Protein AF-A0A961I8E0-F1 (afdb_monomer_lite)

Foldseek 3Di:
DDDDDVVVVVVVVVVVVVVVVVPPPPPPPDDLLNLLVVLLVVLVVLLVVCVQLLQPPPPPPPDDDDDDPPDPDDDVVSVVLVVLSVVLVVLLVVLVVCSVVVNSVVSNVSSVVSVVSSVVSVVVSVVSVVVVVVVVVCVVQQPDDPVDPPCPDDPPPPPDDPPPDPVVVVVVVVVDDPPPDPDDDVVDPPPPDVVVVVVVVVVVVVVVVVVVVVLCVQLVVLVVVDDPPDDDDPVSVVSND

pLDDT: mean 70.02, std 16.21, range [43.31, 95.62]

Structure (mmCIF, N/CA/C/O backbone):
data_AF-A0A961I8E0-F1
#
_entry.id   AF-A0A961I8E0-F1
#
loop_
_atom_site.group_PDB
_atom_site.id
_atom_site.type_symbol
_atom_site.label_atom_id
_atom_site.label_alt_id
_atom_site.label_comp_id
_atom_site.label_asym_id
_atom_site.label_entity_id
_atom_site.label_seq_id
_atom_site.pdbx_PDB_ins_code
_atom_site.Cartn_x
_atom_site.Cartn_y
_atom_site.Cartn_z
_atom_site.occupancy
_atom_site.B_iso_or_equiv
_atom_site.auth_seq_id
_atom_site.auth_comp_id
_atom_site.auth_asym_id
_atom_site.auth_atom_id
_atom_site.pdbx_PDB_model_num
ATOM 1 N N . MET A 1 1 ? -76.534 -20.358 -3.624 1.00 43.69 1 MET A N 1
ATOM 2 C CA . MET A 1 1 ? -75.640 -19.666 -2.666 1.00 43.69 1 MET A CA 1
ATOM 3 C C . MET A 1 1 ? -74.672 -20.685 -2.064 1.00 43.69 1 MET A C 1
ATOM 5 O O . MET A 1 1 ? -75.089 -21.493 -1.246 1.00 43.69 1 MET A O 1
ATOM 9 N N . LYS A 1 2 ? -73.416 -20.740 -2.533 1.00 46.47 2 LYS A N 1
ATOM 10 C CA . LYS A 1 2 ? -72.402 -21.690 -2.031 1.00 46.47 2 LYS A CA 1
ATOM 11 C C . LYS A 1 2 ? -71.807 -21.157 -0.721 1.00 46.47 2 LYS A C 1
ATOM 13 O O . LYS A 1 2 ? -71.183 -20.101 -0.727 1.00 46.47 2 LYS A O 1
ATOM 18 N N . LYS A 1 3 ? -72.008 -21.880 0.386 1.00 52.91 3 LYS A N 1
ATOM 19 C CA . LYS A 1 3 ? -71.343 -21.623 1.674 1.00 52.91 3 LYS A CA 1
ATOM 20 C C . LYS A 1 3 ? -69.843 -21.891 1.510 1.00 52.91 3 LYS A C 1
ATOM 22 O O . LYS A 1 3 ? -69.447 -23.024 1.260 1.00 52.91 3 LYS A O 1
ATOM 27 N N . SER A 1 4 ? -69.017 -20.852 1.605 1.00 56.00 4 SER A N 1
ATOM 28 C CA . SER A 1 4 ? -67.560 -20.991 1.641 1.00 56.00 4 SER A CA 1
ATOM 29 C C . SER A 1 4 ? -67.130 -21.548 3.000 1.00 56.00 4 SER A C 1
ATOM 31 O O . SER A 1 4 ? -67.471 -20.966 4.030 1.00 56.00 4 SER A O 1
ATOM 33 N N . ASN A 1 5 ? -66.384 -22.654 2.995 1.00 55.16 5 ASN A N 1
ATOM 34 C CA . ASN A 1 5 ? -65.907 -23.332 4.200 1.00 55.16 5 ASN A CA 1
ATOM 35 C C . ASN A 1 5 ? -64.991 -22.414 5.039 1.00 55.16 5 ASN A C 1
ATOM 37 O O . ASN A 1 5 ? -63.999 -21.910 4.506 1.00 55.16 5 ASN A O 1
ATOM 41 N N . PRO A 1 6 ? -65.268 -22.221 6.343 1.00 59.06 6 PRO A N 1
ATOM 42 C CA . PRO A 1 6 ? -64.494 -21.321 7.204 1.00 59.06 6 PRO A CA 1
ATOM 43 C C . PRO A 1 6 ? -63.043 -21.785 7.391 1.00 59.06 6 PRO A C 1
ATOM 45 O O . PRO A 1 6 ? -62.152 -20.959 7.554 1.00 59.06 6 PRO A O 1
ATOM 48 N N . ILE A 1 7 ? -62.784 -23.089 7.273 1.00 59.59 7 ILE A N 1
ATOM 49 C CA . ILE A 1 7 ? -61.465 -23.706 7.477 1.00 59.59 7 ILE A CA 1
ATOM 50 C C . ILE A 1 7 ? -60.430 -23.179 6.465 1.00 59.59 7 ILE A C 1
ATOM 52 O O . ILE A 1 7 ? -59.304 -22.879 6.843 1.00 59.59 7 ILE A O 1
ATOM 56 N N . VAL A 1 8 ? -60.831 -22.960 5.207 1.00 59.06 8 VAL A N 1
ATOM 57 C CA . VAL A 1 8 ? -59.926 -22.482 4.142 1.00 59.06 8 VAL A CA 1
ATOM 58 C C . VAL A 1 8 ? -59.526 -21.014 4.347 1.00 59.06 8 VAL A C 1
ATOM 60 O O . VAL A 1 8 ? -58.434 -20.597 3.962 1.00 59.06 8 VAL A O 1
ATOM 63 N N . ARG A 1 9 ? -60.392 -20.216 4.990 1.00 57.06 9 ARG A N 1
ATOM 64 C CA . ARG A 1 9 ? -60.088 -18.812 5.306 1.00 57.06 9 ARG A CA 1
ATOM 65 C C . ARG A 1 9 ? -59.043 -18.695 6.409 1.00 57.06 9 ARG A C 1
ATOM 67 O O . ARG A 1 9 ? -58.168 -17.846 6.293 1.00 57.06 9 ARG A O 1
ATOM 74 N N . TYR A 1 10 ? -59.093 -19.560 7.423 1.00 58.38 10 TYR A N 1
ATOM 75 C CA . TYR A 1 10 ? -58.094 -19.557 8.493 1.00 58.38 10 TYR A CA 1
ATOM 76 C C . TYR A 1 10 ? -56.731 -20.058 8.011 1.00 58.38 10 TYR A C 1
ATOM 78 O O . TYR A 1 10 ? -55.726 -19.466 8.383 1.00 58.38 10 TYR A O 1
ATOM 86 N N . THR A 1 11 ? -56.680 -21.057 7.122 1.00 59.62 11 THR A N 1
ATOM 87 C CA . THR A 1 11 ? -55.405 -21.547 6.566 1.00 59.62 11 THR A CA 1
ATOM 88 C C . THR A 1 11 ? -54.722 -20.539 5.645 1.00 59.62 11 THR A C 1
ATOM 90 O O . THR A 1 11 ? -53.501 -20.463 5.635 1.00 59.62 11 THR A O 1
ATOM 93 N N . LEU A 1 12 ? -55.480 -19.735 4.888 1.00 58.91 12 LEU A N 1
ATOM 94 C CA . LEU A 1 12 ? -54.906 -18.660 4.067 1.00 58.91 12 LEU A CA 1
ATOM 95 C C . LEU A 1 12 ? -54.438 -17.468 4.913 1.00 58.91 12 LEU A C 1
ATOM 97 O O . LEU A 1 12 ? -53.426 -16.852 4.588 1.00 58.91 12 LEU A O 1
ATOM 101 N N . LEU A 1 13 ? -55.131 -17.170 6.017 1.00 59.06 13 LEU A N 1
ATOM 102 C CA . LEU A 1 13 ? -54.729 -16.120 6.956 1.00 59.06 13 LEU A CA 1
ATOM 103 C C . LEU A 1 13 ? -53.465 -16.495 7.739 1.00 59.06 13 LEU A C 1
ATOM 105 O O . LEU A 1 13 ? -52.598 -15.645 7.919 1.00 59.06 13 LEU A O 1
ATOM 109 N N . THR A 1 14 ? -53.315 -17.757 8.153 1.00 60.12 14 THR A N 1
ATOM 110 C CA . THR A 1 14 ? -52.100 -18.218 8.844 1.00 60.12 14 THR A CA 1
ATOM 111 C C . THR A 1 14 ? -50.901 -18.329 7.903 1.00 60.12 14 THR A C 1
ATOM 113 O O . THR A 1 14 ? -49.797 -17.964 8.303 1.00 60.12 14 THR A O 1
ATOM 116 N N . LEU A 1 15 ? -51.099 -18.731 6.640 1.00 57.38 15 LEU A N 1
ATOM 117 C CA . LEU A 1 15 ? -50.032 -18.712 5.629 1.00 57.38 15 LEU A CA 1
ATOM 118 C C . LEU A 1 15 ? -49.611 -17.284 5.244 1.00 57.38 15 LEU A C 1
ATOM 120 O O . LEU A 1 15 ? -48.421 -17.024 5.076 1.00 57.38 15 LEU A O 1
ATOM 124 N N . GLY A 1 16 ? -50.566 -16.352 5.146 1.00 58.28 16 GLY A N 1
ATOM 125 C CA . GLY A 1 16 ? -50.283 -14.939 4.877 1.00 58.28 16 GLY A CA 1
ATOM 126 C C . GLY A 1 16 ? -49.531 -14.250 6.020 1.00 58.28 16 GLY A C 1
ATOM 127 O O . GLY A 1 16 ? -48.627 -13.457 5.769 1.00 58.28 16 GLY A O 1
ATOM 128 N N . LEU A 1 17 ? -49.840 -14.601 7.273 1.00 56.47 17 LEU A N 1
ATOM 129 C CA . LEU A 1 17 ? -49.133 -14.082 8.447 1.00 56.47 17 LEU A CA 1
ATOM 130 C C . LEU A 1 17 ? -47.713 -14.668 8.570 1.00 56.47 17 LEU A C 1
ATOM 132 O O . LEU A 1 17 ? -46.782 -13.948 8.918 1.00 56.47 17 LEU A O 1
ATOM 136 N N . ALA A 1 18 ? -47.522 -15.947 8.224 1.00 55.62 18 ALA A N 1
ATOM 137 C CA . ALA A 1 18 ? -46.210 -16.597 8.245 1.00 55.62 18 ALA A CA 1
ATOM 138 C C . ALA A 1 18 ? -45.247 -16.053 7.169 1.00 55.62 18 ALA A C 1
ATOM 140 O O . ALA A 1 18 ? -44.049 -15.950 7.420 1.00 55.62 18 ALA A O 1
ATOM 141 N N . MET A 1 19 ? -45.754 -15.634 6.001 1.00 56.00 19 MET A N 1
ATOM 142 C CA . MET A 1 19 ? -44.933 -14.962 4.979 1.00 56.00 19 MET A CA 1
ATOM 143 C C . MET A 1 19 ? -44.503 -13.543 5.374 1.00 56.00 19 MET A C 1
ATOM 145 O O . MET A 1 19 ? -43.444 -13.092 4.946 1.00 56.00 19 MET A O 1
ATOM 149 N N . LEU A 1 20 ? -45.286 -12.842 6.200 1.00 53.59 20 LEU A N 1
ATOM 150 C CA . LEU A 1 20 ? -44.963 -11.483 6.654 1.00 53.59 20 LEU A CA 1
ATOM 151 C C . LEU A 1 20 ? -43.897 -11.452 7.761 1.00 53.59 20 LEU A C 1
ATOM 153 O O . LEU A 1 20 ? -43.171 -10.469 7.871 1.00 53.59 20 LEU A O 1
ATOM 157 N N . VAL A 1 21 ? -43.746 -12.534 8.530 1.00 57.28 21 VAL A N 1
ATOM 158 C CA . VAL A 1 21 ? -42.682 -12.672 9.545 1.00 57.28 21 VAL A CA 1
ATOM 159 C C . VAL A 1 21 ? -41.344 -13.117 8.922 1.00 57.28 21 VAL A C 1
ATOM 161 O O . VAL A 1 21 ? -40.288 -12.879 9.495 1.00 57.28 21 VAL A O 1
ATOM 164 N N . GLY A 1 22 ? -41.355 -13.699 7.717 1.00 47.59 22 GLY A N 1
ATOM 165 C CA . GLY A 1 22 ? -40.148 -14.176 7.022 1.00 47.59 22 GLY A CA 1
ATOM 166 C C . GLY A 1 22 ? -39.326 -13.111 6.280 1.00 47.59 22 GLY A C 1
ATOM 167 O O . GLY A 1 22 ? -38.298 -13.449 5.701 1.00 47.59 22 GLY A O 1
ATOM 168 N N . LEU A 1 23 ? -39.764 -11.846 6.265 1.00 50.75 23 LEU A N 1
ATOM 169 C CA . LEU A 1 23 ? -39.112 -10.747 5.531 1.00 50.75 23 LEU A CA 1
ATOM 170 C C . LEU A 1 23 ? -38.362 -9.748 6.422 1.00 50.75 23 LEU A C 1
ATOM 172 O O . LEU A 1 23 ? -37.750 -8.814 5.905 1.00 50.75 23 LEU A O 1
ATOM 176 N N . SER A 1 24 ? -38.347 -9.941 7.742 1.00 46.44 24 SER A N 1
ATOM 177 C CA . SER A 1 24 ? -37.394 -9.227 8.587 1.00 46.44 24 SER A CA 1
ATOM 178 C C . SER A 1 24 ? -36.031 -9.893 8.436 1.00 46.44 24 SER A C 1
ATOM 180 O O . SER A 1 24 ? -35.723 -10.867 9.122 1.00 46.44 24 SER A O 1
ATOM 182 N N . SER A 1 25 ? -35.215 -9.366 7.524 1.00 48.19 25 SER A N 1
ATOM 183 C CA . SER A 1 25 ? -33.762 -9.506 7.605 1.00 48.19 25 SER A CA 1
ATOM 184 C C . SER A 1 25 ? -33.348 -9.303 9.065 1.00 48.19 25 SER A C 1
ATOM 186 O O . SER A 1 25 ? -33.709 -8.260 9.626 1.00 48.19 25 SER A O 1
ATOM 188 N N . PRO A 1 26 ? -32.655 -10.256 9.709 1.00 48.66 26 PRO A N 1
ATOM 189 C CA . PRO A 1 26 ? -32.177 -10.038 11.056 1.00 48.66 26 PRO A CA 1
ATOM 190 C C . PRO A 1 26 ? -31.161 -8.902 10.975 1.00 48.66 26 PRO A C 1
ATOM 192 O O . PRO A 1 26 ? -30.037 -9.068 10.513 1.00 48.66 26 PRO A O 1
ATOM 195 N N . THR A 1 27 ? -31.562 -7.709 11.400 1.00 47.41 27 THR A N 1
ATOM 196 C CA . THR A 1 27 ? -30.608 -6.752 11.940 1.00 47.41 27 THR A CA 1
ATOM 197 C C . THR A 1 27 ? -30.085 -7.410 13.206 1.00 47.41 27 THR A C 1
ATOM 199 O O . THR A 1 27 ? -30.684 -7.264 14.272 1.00 47.41 27 THR A O 1
ATOM 202 N N . GLU A 1 28 ? -29.053 -8.241 13.068 1.00 56.22 28 GLU A N 1
ATOM 203 C CA . GLU A 1 28 ? -28.381 -8.860 14.200 1.00 56.22 28 GLU A CA 1
ATOM 204 C C . GLU A 1 28 ? -27.918 -7.716 15.099 1.00 56.22 28 GLU A C 1
ATOM 206 O O . GLU A 1 28 ? -27.052 -6.909 14.748 1.00 56.22 28 GLU A O 1
ATOM 211 N N . ALA A 1 29 ? -28.596 -7.573 16.237 1.00 49.72 29 ALA A N 1
ATOM 212 C CA . ALA A 1 29 ? -28.243 -6.623 17.270 1.00 49.72 29 ALA A CA 1
ATOM 213 C C . ALA A 1 29 ? -26.967 -7.137 17.943 1.00 49.72 29 ALA A C 1
ATOM 215 O O . ALA A 1 29 ? -26.995 -7.649 19.058 1.00 49.72 29 ALA A O 1
ATOM 216 N N . PHE A 1 30 ? -25.848 -7.054 17.224 1.00 62.59 30 PHE A N 1
ATOM 217 C CA . PHE A 1 30 ? -24.549 -7.442 17.736 1.00 62.59 30 PHE A CA 1
ATOM 218 C C . PHE A 1 30 ? -24.228 -6.593 18.955 1.00 62.59 30 PHE A C 1
ATOM 220 O O . PHE A 1 30 ? -24.267 -5.354 18.897 1.00 62.59 30 PHE A O 1
ATOM 227 N N . SER A 1 31 ? -23.884 -7.266 20.050 1.00 84.50 31 SER A N 1
ATOM 228 C CA . SER A 1 31 ? -23.394 -6.584 21.239 1.00 84.50 31 SER A CA 1
ATOM 229 C C . SER A 1 31 ? -22.132 -5.787 20.888 1.00 84.50 31 SER A C 1
ATOM 231 O O . SER A 1 31 ? -21.347 -6.172 20.019 1.00 84.50 31 SER A O 1
ATOM 233 N N . VAL A 1 32 ? -21.912 -4.653 21.557 1.00 83.06 32 VAL A N 1
ATOM 234 C CA . VAL A 1 32 ? -20.714 -3.825 21.318 1.00 83.06 32 VAL A CA 1
ATOM 235 C C . VAL A 1 32 ? -19.431 -4.631 21.571 1.00 83.06 32 VAL A C 1
ATOM 237 O O . VAL A 1 32 ? -18.442 -4.457 20.863 1.00 83.06 32 VAL A O 1
ATOM 240 N N . ALA A 1 33 ? -19.478 -5.568 22.520 1.00 84.25 33 ALA A N 1
ATOM 241 C CA . ALA A 1 33 ? -18.391 -6.498 22.804 1.00 84.25 33 ALA A CA 1
ATOM 242 C C . ALA A 1 33 ? -18.080 -7.419 21.615 1.00 84.25 33 ALA A C 1
ATOM 244 O O . ALA A 1 33 ? -16.919 -7.597 21.255 1.00 84.25 33 ALA A O 1
ATOM 245 N N . GLU A 1 34 ? -19.110 -7.963 20.966 1.00 90.44 34 GLU A N 1
ATOM 246 C CA . GLU A 1 34 ? -18.955 -8.836 19.803 1.00 90.44 34 GLU A CA 1
ATOM 247 C C . GLU A 1 34 ? -18.422 -8.075 18.586 1.00 90.44 34 GLU A C 1
ATOM 249 O O . GLU A 1 34 ? -17.514 -8.554 17.911 1.00 90.44 34 GLU A O 1
ATOM 254 N N . LYS A 1 35 ? -18.885 -6.836 18.372 1.00 90.06 35 LYS A N 1
ATOM 255 C CA . LYS A 1 35 ? -18.332 -5.949 17.335 1.00 90.06 35 LYS A CA 1
ATOM 256 C C . LYS A 1 35 ? -16.851 -5.647 17.571 1.00 90.06 35 LYS A C 1
ATOM 258 O O . LYS A 1 35 ? -16.055 -5.725 16.636 1.00 90.06 35 LYS A O 1
ATOM 263 N N . ALA A 1 36 ? -16.475 -5.329 18.811 1.00 88.31 36 ALA A N 1
ATOM 264 C CA . ALA A 1 36 ? -15.084 -5.081 19.186 1.00 88.31 36 ALA A CA 1
ATOM 265 C C . ALA A 1 36 ? -14.210 -6.329 18.983 1.00 88.31 36 ALA A C 1
ATOM 267 O O . ALA A 1 36 ? -13.123 -6.237 18.412 1.00 88.31 36 ALA A O 1
ATOM 268 N N . GLN A 1 37 ? -14.706 -7.504 19.374 1.00 92.12 37 GLN A N 1
ATOM 269 C CA . GLN A 1 37 ? -14.004 -8.774 19.198 1.00 92.12 37 GLN A CA 1
ATOM 270 C C . GLN A 1 37 ? -13.842 -9.146 17.716 1.00 92.12 37 GLN A C 1
ATOM 272 O O . GLN A 1 37 ? -12.756 -9.561 17.309 1.00 92.12 37 GLN A O 1
ATOM 277 N N . ALA A 1 38 ? -14.880 -8.965 16.896 1.00 93.50 38 ALA A N 1
ATOM 278 C CA . ALA A 1 38 ? -14.810 -9.204 15.457 1.00 93.50 38 ALA A CA 1
ATOM 279 C C . ALA A 1 38 ? -13.771 -8.289 14.793 1.00 93.50 38 ALA A C 1
ATOM 281 O O . ALA A 1 38 ? -12.884 -8.771 14.087 1.00 93.50 38 ALA A O 1
ATOM 282 N N . LYS A 1 39 ? -13.806 -6.983 15.098 1.00 93.06 39 LYS A N 1
ATOM 283 C CA . LYS A 1 39 ? -12.838 -6.017 14.557 1.00 93.06 39 LYS A CA 1
ATOM 284 C C . LYS A 1 39 ? -11.409 -6.287 15.006 1.00 93.06 39 LYS A C 1
ATOM 286 O O . LYS A 1 39 ? -10.488 -6.192 14.202 1.00 93.06 39 LYS A O 1
ATOM 291 N N . ARG A 1 40 ? -11.211 -6.694 16.259 1.00 92.62 40 ARG A N 1
ATOM 292 C CA . ARG A 1 40 ? -9.905 -7.136 16.762 1.00 92.62 40 ARG A CA 1
ATOM 293 C C . ARG A 1 40 ? -9.344 -8.297 15.932 1.00 92.62 40 ARG A C 1
ATOM 295 O O . ARG A 1 40 ? -8.175 -8.265 15.550 1.00 92.62 40 ARG A O 1
ATOM 302 N N . MET A 1 41 ? -10.161 -9.320 15.673 1.00 93.69 41 MET A N 1
ATOM 303 C CA . MET A 1 41 ? -9.750 -10.503 14.906 1.00 93.69 41 MET A CA 1
ATOM 304 C C . MET A 1 41 ? -9.472 -10.180 13.433 1.00 93.69 41 MET A C 1
ATOM 306 O O . MET A 1 41 ? -8.558 -10.751 12.842 1.00 93.69 41 MET A O 1
ATOM 310 N N . GLU A 1 42 ? -10.214 -9.239 12.857 1.00 93.88 42 GLU A N 1
ATOM 311 C CA . GLU A 1 42 ? -9.965 -8.726 11.510 1.00 93.88 42 GLU A CA 1
ATOM 312 C C . GLU A 1 42 ? -8.614 -7.984 11.438 1.00 93.88 42 GLU A C 1
ATOM 314 O O . GLU A 1 42 ? -7.738 -8.337 10.645 1.00 93.88 42 GLU A O 1
ATOM 319 N N . LEU A 1 43 ? -8.395 -7.013 12.332 1.00 93.06 43 LEU A N 1
ATOM 320 C CA . LEU A 1 43 ? -7.202 -6.158 12.330 1.00 93.06 43 LEU A CA 1
ATOM 321 C C . LEU A 1 43 ? -5.908 -6.927 12.582 1.00 93.06 43 LEU A C 1
ATOM 323 O O . LEU A 1 43 ? 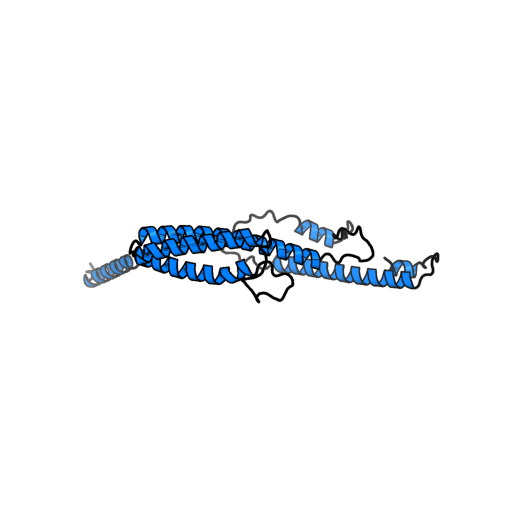-4.891 -6.647 11.947 1.00 93.06 43 LEU A O 1
ATOM 327 N N . ILE A 1 44 ? -5.920 -7.923 13.473 1.00 93.00 44 ILE A N 1
ATOM 328 C CA . ILE A 1 44 ? -4.731 -8.756 13.687 1.00 93.00 44 ILE A CA 1
ATOM 329 C C . ILE A 1 44 ? -4.372 -9.571 12.441 1.00 93.00 44 ILE A C 1
ATOM 331 O O . ILE A 1 44 ? -3.189 -9.816 12.198 1.00 93.00 44 ILE A O 1
ATOM 335 N N . GLY A 1 45 ? -5.368 -9.960 11.639 1.00 92.44 45 GLY A N 1
ATOM 336 C CA . GLY A 1 45 ? -5.159 -10.588 10.338 1.00 92.44 45 GLY A CA 1
ATOM 337 C C . GLY A 1 45 ? -4.410 -9.655 9.389 1.00 92.44 45 GLY A C 1
ATOM 338 O O . GLY A 1 45 ? -3.344 -10.021 8.889 1.00 92.44 45 GLY A O 1
ATOM 339 N N . TYR A 1 46 ? -4.904 -8.426 9.218 1.00 92.12 46 TYR A N 1
ATOM 340 C CA . TYR A 1 46 ? -4.259 -7.433 8.354 1.00 92.12 46 TYR A CA 1
ATOM 341 C C . TYR A 1 46 ? -2.851 -7.066 8.821 1.00 92.12 46 TYR A C 1
ATOM 343 O O . TYR A 1 46 ? -1.922 -7.092 8.021 1.00 92.12 46 TYR A O 1
ATOM 351 N N . MET A 1 47 ? -2.642 -6.799 10.113 1.00 89.56 47 MET A N 1
ATOM 352 C CA . MET A 1 47 ? -1.312 -6.438 10.621 1.00 89.56 47 MET A CA 1
ATOM 353 C C . MET A 1 47 ? -0.279 -7.554 10.431 1.00 89.56 47 MET A C 1
ATOM 355 O O . MET A 1 47 ? 0.889 -7.272 10.169 1.00 89.56 47 MET A O 1
ATOM 359 N N . ARG A 1 48 ? -0.686 -8.827 10.544 1.00 88.50 48 ARG A N 1
ATOM 360 C CA . ARG A 1 48 ? 0.204 -9.969 10.279 1.00 88.50 48 ARG A CA 1
ATOM 361 C C . ARG A 1 48 ? 0.594 -10.059 8.807 1.00 88.50 48 ARG A C 1
ATOM 363 O O . ARG A 1 48 ? 1.749 -10.361 8.527 1.00 88.50 48 ARG A O 1
ATOM 370 N N . ALA A 1 49 ? -0.341 -9.787 7.900 1.00 87.88 49 ALA A N 1
ATOM 371 C CA . ALA A 1 49 ? -0.079 -9.768 6.464 1.00 87.88 49 ALA A CA 1
ATOM 372 C C . ALA A 1 49 ? 0.783 -8.564 6.046 1.00 87.88 49 ALA A C 1
ATOM 374 O O . ALA A 1 49 ? 1.685 -8.710 5.226 1.00 87.88 49 ALA A O 1
ATOM 375 N N . LEU A 1 50 ? 0.549 -7.396 6.649 1.00 87.19 50 LEU A N 1
ATOM 376 C CA . LEU A 1 50 ? 1.276 -6.163 6.344 1.00 87.19 50 LEU A CA 1
ATOM 377 C C . LEU A 1 50 ? 2.696 -6.150 6.901 1.00 87.19 50 LEU A C 1
ATOM 379 O O . LEU A 1 50 ? 3.572 -5.564 6.276 1.00 87.19 50 LEU A O 1
ATOM 383 N N . LYS A 1 51 ? 2.951 -6.811 8.038 1.00 84.88 51 LYS A N 1
ATOM 384 C CA . LYS A 1 51 ? 4.280 -6.846 8.663 1.00 84.88 51 LYS A CA 1
ATOM 385 C C . LYS A 1 51 ? 5.403 -7.163 7.658 1.00 84.88 51 LYS A C 1
ATOM 387 O O . LYS A 1 51 ? 6.273 -6.316 7.495 1.00 84.88 51 LYS A O 1
ATOM 392 N N . PRO A 1 52 ? 5.410 -8.306 6.947 1.00 80.38 52 PRO A N 1
ATOM 393 C CA . PRO A 1 52 ? 6.472 -8.582 5.982 1.00 80.38 52 PRO A CA 1
ATOM 394 C C . PRO A 1 52 ? 6.509 -7.561 4.838 1.00 80.38 52 PRO A C 1
ATOM 396 O O . PRO A 1 52 ? 7.589 -7.226 4.381 1.00 80.38 52 PRO A O 1
ATOM 399 N N . MET A 1 53 ? 5.368 -7.024 4.400 1.00 79.69 53 MET A N 1
ATOM 400 C CA . MET A 1 53 ? 5.326 -6.048 3.302 1.00 79.69 53 MET A CA 1
ATOM 401 C C . MET A 1 53 ? 5.976 -4.712 3.673 1.00 79.69 53 MET A C 1
ATOM 403 O O . MET A 1 53 ? 6.613 -4.100 2.827 1.00 79.69 53 MET A O 1
ATOM 407 N N . VAL A 1 54 ? 5.822 -4.265 4.922 1.00 81.75 54 VAL A N 1
ATOM 408 C CA . VAL A 1 54 ? 6.406 -3.007 5.409 1.00 81.75 54 VAL A CA 1
ATOM 409 C C . VAL A 1 54 ? 7.916 -3.130 5.580 1.00 81.75 54 VAL A C 1
ATOM 411 O O . VAL A 1 54 ? 8.643 -2.226 5.180 1.00 81.75 54 VAL A O 1
ATOM 414 N N . TYR A 1 55 ? 8.383 -4.233 6.172 1.00 75.31 55 TYR A N 1
ATOM 415 C CA . TYR A 1 55 ? 9.805 -4.414 6.478 1.00 75.31 55 TYR A CA 1
ATOM 416 C C . TYR A 1 55 ? 10.630 -4.907 5.285 1.00 75.31 55 TYR A C 1
ATOM 418 O O . TYR A 1 55 ? 11.815 -4.610 5.221 1.00 75.31 55 TYR A O 1
ATOM 426 N N . ASN A 1 56 ? 10.028 -5.626 4.334 1.00 72.56 56 ASN A N 1
ATOM 427 C CA . ASN A 1 56 ? 10.748 -6.167 3.177 1.00 72.56 56 ASN A CA 1
ATOM 428 C C . ASN A 1 56 ? 10.729 -5.228 1.961 1.00 72.56 56 ASN A C 1
ATOM 430 O O . ASN A 1 56 ? 11.162 -5.620 0.884 1.00 72.56 56 ASN A O 1
ATOM 434 N N . TYR A 1 57 ? 10.170 -4.025 2.062 1.00 68.56 57 TYR A N 1
ATOM 435 C CA . TYR A 1 57 ? 10.050 -3.139 0.909 1.00 68.56 57 TYR A CA 1
ATOM 436 C C . TYR A 1 57 ? 10.872 -1.850 1.082 1.00 68.56 57 TYR A C 1
ATOM 438 O O . TYR A 1 57 ? 10.610 -1.104 2.037 1.00 68.56 57 TYR A O 1
ATOM 446 N N . PRO A 1 58 ? 11.766 -1.495 0.133 1.00 61.94 58 PRO A N 1
ATOM 447 C CA . PRO A 1 58 ? 12.239 -2.275 -1.024 1.00 61.94 58 PRO A CA 1
ATOM 448 C C . PRO A 1 58 ? 13.326 -3.303 -0.639 1.00 61.94 58 PRO A C 1
ATOM 450 O O . PRO A 1 58 ? 14.241 -2.982 0.111 1.00 61.94 58 PRO A O 1
ATOM 453 N N . CYS A 1 59 ? 13.262 -4.526 -1.178 1.00 60.81 59 CYS A N 1
ATOM 454 C CA . CYS A 1 59 ? 14.370 -5.490 -1.107 1.00 60.81 59 CYS A CA 1
ATOM 455 C C . CYS A 1 59 ? 15.271 -5.305 -2.336 1.00 60.81 59 CYS A C 1
ATOM 457 O O . CYS A 1 59 ? 14.919 -5.780 -3.417 1.00 60.81 59 CYS A O 1
ATOM 459 N N . ASP A 1 60 ? 16.425 -4.654 -2.168 1.00 55.91 60 ASP A N 1
ATOM 460 C CA . ASP A 1 60 ? 17.487 -4.592 -3.178 1.00 55.91 60 ASP A CA 1
ATOM 461 C C . ASP A 1 60 ? 18.794 -5.177 -2.607 1.00 55.91 60 ASP A C 1
ATOM 463 O O . ASP A 1 60 ? 19.264 -4.688 -1.577 1.00 55.91 60 ASP A O 1
ATOM 467 N N . PRO A 1 61 ? 19.412 -6.201 -3.237 1.00 53.59 61 PRO A N 1
ATOM 468 C CA . PRO A 1 61 ? 19.020 -6.894 -4.470 1.00 53.59 61 PRO A CA 1
ATOM 469 C C . PRO A 1 61 ? 17.970 -8.007 -4.265 1.00 53.59 61 PRO A C 1
ATOM 471 O O . PRO A 1 61 ? 17.944 -8.719 -3.260 1.00 53.59 61 PRO A O 1
ATOM 474 N N . PHE A 1 62 ? 17.132 -8.219 -5.279 1.00 43.94 62 PHE A N 1
ATOM 475 C CA . PHE A 1 62 ? 16.230 -9.372 -5.367 1.00 43.94 62 PHE A CA 1
ATOM 476 C C . PHE A 1 62 ? 17.025 -10.627 -5.803 1.00 43.94 62 PHE A C 1
ATOM 478 O O . PHE A 1 62 ? 17.694 -10.546 -6.834 1.00 43.94 62 PHE A O 1
ATOM 485 N N . PRO A 1 63 ? 16.985 -11.788 -5.110 1.00 49.50 63 PRO A N 1
ATOM 486 C CA . PRO A 1 63 ? 16.102 -12.191 -4.020 1.00 49.50 63 PRO A CA 1
ATOM 487 C C . PRO A 1 63 ? 16.874 -12.447 -2.708 1.00 49.50 63 PRO A C 1
ATOM 489 O O . PRO A 1 63 ? 17.467 -13.509 -2.538 1.00 49.50 63 PRO A O 1
ATOM 492 N N . ALA A 1 64 ? 16.814 -11.537 -1.737 1.00 50.81 64 ALA A N 1
ATOM 493 C CA . ALA A 1 64 ? 17.091 -11.889 -0.342 1.00 50.81 64 ALA A CA 1
ATOM 494 C C . ALA A 1 64 ? 16.343 -10.954 0.615 1.00 50.81 64 ALA A C 1
ATOM 496 O O . ALA A 1 64 ? 16.874 -9.946 1.070 1.00 50.81 64 ALA A O 1
ATOM 497 N N . CYS A 1 65 ? 15.093 -11.298 0.932 1.00 52.84 65 CYS A N 1
ATOM 49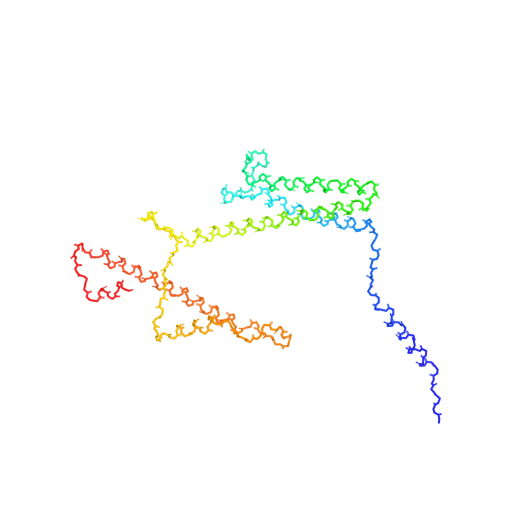8 C CA . CYS A 1 65 ? 14.421 -10.725 2.091 1.00 52.84 65 CYS A CA 1
ATOM 499 C C . CYS A 1 65 ? 14.599 -11.686 3.280 1.00 52.84 65 CYS A C 1
ATOM 501 O O . CYS A 1 65 ? 14.115 -12.818 3.219 1.00 52.84 65 CYS A O 1
ATOM 503 N N . MET A 1 66 ? 15.233 -11.164 4.342 1.00 53.81 66 MET A N 1
ATOM 504 C CA . MET A 1 66 ? 15.470 -11.706 5.697 1.00 53.81 66 MET A CA 1
ATOM 505 C C . MET A 1 66 ? 16.725 -12.568 5.923 1.00 53.81 66 MET A C 1
ATOM 507 O O . MET A 1 66 ? 16.629 -13.788 5.923 1.00 53.81 66 MET A O 1
ATOM 511 N N . GLU A 1 67 ? 17.824 -11.921 6.327 1.00 46.50 67 GLU A N 1
ATOM 512 C CA . GLU A 1 67 ? 18.521 -12.226 7.591 1.00 46.50 67 GLU A CA 1
ATOM 513 C C . GLU A 1 67 ? 18.828 -10.861 8.253 1.00 46.50 67 GLU A C 1
ATOM 515 O O . GLU A 1 67 ? 19.304 -9.952 7.587 1.00 46.50 67 GLU A O 1
ATOM 520 N N . ASP A 1 68 ? 18.469 -10.677 9.524 1.00 47.81 68 ASP A N 1
ATOM 521 C CA . ASP A 1 68 ? 18.702 -9.471 10.347 1.00 47.81 68 ASP A CA 1
ATOM 522 C C . ASP A 1 68 ? 17.773 -8.246 10.183 1.00 47.81 68 ASP A C 1
ATOM 524 O O . ASP A 1 68 ? 18.197 -7.121 9.923 1.00 47.81 68 ASP A O 1
ATOM 528 N N . LEU A 1 69 ? 16.507 -8.417 10.592 1.00 49.47 69 LEU A N 1
ATOM 529 C CA . LEU A 1 69 ? 15.577 -7.338 11.004 1.00 49.47 69 LEU A CA 1
ATOM 530 C C . LEU A 1 69 ? 16.108 -6.395 12.117 1.00 49.47 69 LEU A C 1
ATOM 532 O O . LEU A 1 69 ? 15.373 -5.524 12.578 1.00 49.47 69 LEU A O 1
ATOM 536 N N . ALA A 1 70 ? 17.338 -6.589 12.598 1.00 44.31 70 ALA A N 1
ATOM 537 C CA . ALA A 1 70 ? 17.942 -5.828 13.688 1.00 44.31 70 ALA A CA 1
ATOM 538 C C . ALA A 1 70 ? 19.036 -4.843 13.236 1.00 44.31 70 ALA A C 1
ATOM 540 O O . ALA A 1 70 ? 19.336 -3.925 13.992 1.00 44.31 70 ALA A O 1
ATOM 541 N N . ASN A 1 71 ? 19.617 -5.013 12.039 1.00 45.59 71 ASN A N 1
ATOM 542 C CA . ASN A 1 71 ? 20.867 -4.330 11.667 1.00 45.59 71 ASN A CA 1
ATOM 543 C C . ASN A 1 71 ? 20.812 -3.524 10.361 1.00 45.59 71 ASN A C 1
ATOM 545 O O . ASN A 1 71 ? 21.816 -2.917 9.998 1.00 45.59 71 ASN A O 1
ATOM 549 N N . GLN A 1 72 ? 19.686 -3.492 9.641 1.00 47.31 72 GLN A N 1
ATOM 550 C CA . GLN A 1 72 ? 19.588 -2.636 8.458 1.00 47.31 72 GLN A CA 1
ATOM 551 C C . GLN A 1 72 ? 19.376 -1.182 8.875 1.00 47.31 72 GLN A C 1
ATOM 553 O O . GLN A 1 72 ? 18.298 -0.792 9.324 1.00 47.31 72 GLN A O 1
ATOM 558 N N . GLU A 1 73 ? 20.458 -0.412 8.742 1.00 44.84 73 GLU A N 1
ATOM 559 C CA . GLU A 1 73 ? 20.485 1.041 8.838 1.00 44.84 73 GLU A CA 1
ATOM 560 C C . GLU A 1 73 ? 19.311 1.639 8.063 1.00 44.84 73 GLU A C 1
ATOM 562 O O . GLU A 1 73 ? 19.024 1.263 6.925 1.00 44.84 73 GLU A O 1
ATOM 567 N N . GLU A 1 74 ? 18.609 2.544 8.741 1.00 45.25 74 GLU A N 1
ATOM 568 C CA . GLU A 1 74 ? 17.399 3.211 8.291 1.00 45.25 74 GLU A CA 1
ATOM 569 C C . GLU A 1 74 ? 17.618 3.880 6.928 1.00 45.25 74 GLU A C 1
ATOM 571 O O . GLU A 1 74 ? 18.039 5.033 6.826 1.00 45.25 74 GLU A O 1
ATOM 576 N N . GLY A 1 75 ? 17.282 3.163 5.856 1.00 44.47 75 GLY A N 1
ATOM 577 C CA . GLY A 1 75 ? 17.012 3.780 4.570 1.00 44.47 75 GLY A CA 1
ATOM 578 C C . GLY A 1 75 ? 15.941 4.850 4.779 1.00 44.47 75 GLY A C 1
ATOM 579 O O . GLY A 1 75 ? 14.883 4.576 5.351 1.00 44.47 75 GLY A O 1
ATOM 580 N N . ILE A 1 76 ? 16.230 6.073 4.340 1.00 47.62 76 ILE A N 1
ATOM 581 C CA . ILE A 1 76 ? 15.467 7.302 4.622 1.00 47.62 76 ILE A CA 1
ATOM 582 C C . ILE A 1 76 ? 13.961 7.158 4.286 1.00 47.62 76 ILE A C 1
ATOM 584 O O . ILE A 1 76 ? 13.127 7.784 4.935 1.00 47.62 76 ILE A O 1
ATOM 588 N N . GLU A 1 77 ? 13.592 6.261 3.363 1.00 50.94 77 GLU A N 1
ATOM 589 C CA . GLU A 1 77 ? 12.201 5.948 2.984 1.00 50.94 77 GLU A CA 1
ATOM 590 C C . GLU A 1 77 ? 11.561 4.773 3.751 1.00 50.94 77 GLU A C 1
ATOM 592 O O . GLU A 1 77 ? 10.339 4.714 3.904 1.00 50.94 77 GLU A O 1
ATOM 597 N N . ALA A 1 78 ? 12.355 3.827 4.264 1.00 56.38 78 ALA A N 1
ATOM 598 C CA . ALA A 1 78 ? 11.850 2.735 5.100 1.00 56.38 78 ALA A CA 1
ATOM 599 C C . ALA A 1 78 ? 11.380 3.262 6.468 1.00 56.38 78 ALA A C 1
ATOM 601 O O . ALA A 1 78 ? 10.408 2.759 7.039 1.00 56.38 78 ALA A O 1
ATOM 602 N N . GLY A 1 79 ? 12.022 4.329 6.957 1.00 67.19 79 GLY A N 1
ATOM 603 C CA . GLY A 1 79 ? 11.732 4.931 8.254 1.00 67.19 79 GLY A CA 1
ATOM 604 C C . GLY A 1 79 ? 10.284 5.405 8.413 1.00 67.19 79 GLY A C 1
ATOM 605 O O . GLY A 1 79 ? 9.696 5.184 9.467 1.00 67.19 79 GLY A O 1
ATOM 606 N N . GLU A 1 80 ? 9.672 6.025 7.400 1.00 80.62 80 GLU A N 1
ATOM 607 C CA . GLU A 1 80 ? 8.309 6.568 7.528 1.00 80.62 80 GLU A CA 1
ATOM 608 C C . GLU A 1 80 ? 7.237 5.469 7.582 1.00 80.62 80 GLU A C 1
ATOM 610 O O . GLU A 1 80 ? 6.381 5.477 8.469 1.00 80.62 80 GLU A O 1
ATOM 615 N N . ARG A 1 81 ? 7.327 4.457 6.709 1.00 82.25 81 ARG A N 1
ATOM 616 C CA . ARG A 1 81 ? 6.401 3.309 6.711 1.00 82.25 81 ARG A CA 1
ATOM 617 C C . ARG A 1 81 ? 6.496 2.504 8.004 1.00 82.25 81 ARG A C 1
ATOM 619 O O . ARG A 1 81 ? 5.473 2.117 8.571 1.00 82.25 81 ARG A O 1
ATOM 626 N N . ILE A 1 82 ? 7.718 2.268 8.486 1.00 84.75 82 ILE A N 1
ATOM 627 C CA . ILE A 1 82 ? 7.959 1.551 9.743 1.00 84.75 82 ILE A CA 1
ATOM 628 C C . ILE A 1 82 ? 7.423 2.364 10.927 1.00 84.75 82 ILE A C 1
ATOM 630 O O . ILE A 1 82 ? 6.780 1.795 11.810 1.00 84.75 82 ILE A O 1
ATOM 634 N N . LYS A 1 83 ? 7.607 3.692 10.934 1.00 87.94 83 LYS A N 1
ATOM 635 C CA . LYS A 1 83 ? 7.009 4.580 11.946 1.00 87.94 83 LYS A CA 1
ATOM 636 C C . LYS A 1 83 ? 5.485 4.479 11.946 1.00 87.94 83 LYS A C 1
ATOM 638 O O . LYS A 1 83 ? 4.912 4.224 13.003 1.00 87.94 83 LYS A O 1
ATOM 643 N N . LEU A 1 84 ? 4.840 4.575 10.782 1.00 89.12 84 LEU A N 1
ATOM 644 C CA . LEU A 1 84 ? 3.387 4.415 10.652 1.00 89.12 84 LEU A CA 1
ATOM 645 C C . LEU A 1 84 ? 2.914 3.040 11.141 1.00 89.12 84 LEU A C 1
ATOM 647 O O . LEU A 1 84 ? 1.922 2.941 11.862 1.00 89.12 84 LEU A O 1
ATOM 651 N N . PHE A 1 85 ? 3.643 1.973 10.813 1.00 91.62 85 PHE A N 1
ATOM 652 C CA . PHE A 1 85 ? 3.318 0.629 11.285 1.00 91.62 85 PHE A CA 1
ATOM 653 C C . PHE A 1 85 ? 3.460 0.487 12.808 1.00 91.62 85 PHE A C 1
ATOM 655 O O . PHE A 1 85 ? 2.593 -0.101 13.458 1.00 91.62 85 PHE A O 1
ATOM 662 N N . ASN A 1 86 ? 4.500 1.071 13.404 1.00 90.69 86 ASN A N 1
ATOM 663 C CA . ASN A 1 86 ? 4.680 1.102 14.856 1.00 90.69 86 ASN A CA 1
ATOM 664 C C . ASN A 1 86 ? 3.577 1.923 15.549 1.00 90.69 86 ASN A C 1
ATOM 666 O O . ASN A 1 86 ? 3.088 1.536 16.611 1.00 90.69 86 ASN A O 1
ATOM 670 N N . GLU A 1 87 ? 3.128 3.024 14.940 1.00 92.56 87 GLU A N 1
ATOM 671 C CA . GLU A 1 87 ? 1.974 3.784 15.427 1.00 92.56 87 GLU A CA 1
ATOM 672 C C . GLU A 1 87 ? 0.683 2.963 15.386 1.00 92.56 87 GLU A C 1
ATOM 674 O O . GLU A 1 87 ? -0.073 2.968 16.358 1.00 92.56 87 GLU A O 1
ATOM 679 N N . ILE A 1 88 ? 0.441 2.222 14.301 1.00 93.94 88 ILE A N 1
ATOM 680 C CA . ILE A 1 88 ? -0.703 1.306 14.183 1.00 93.94 88 ILE A CA 1
ATOM 681 C C . ILE A 1 88 ? -0.662 0.258 15.298 1.00 93.94 88 ILE A C 1
ATOM 683 O O . ILE A 1 88 ? -1.672 0.030 15.967 1.00 93.94 88 ILE A O 1
ATOM 687 N N . GLN A 1 89 ? 0.507 -0.338 15.554 1.00 94.19 89 GLN A N 1
ATOM 688 C CA . GLN A 1 89 ? 0.675 -1.285 16.656 1.00 94.19 89 GLN A CA 1
ATOM 689 C C . GLN A 1 89 ? 0.356 -0.651 18.010 1.00 94.19 89 GLN A C 1
ATOM 691 O O . GLN A 1 89 ? -0.337 -1.273 18.815 1.00 94.19 89 GLN A O 1
ATOM 696 N N . ARG A 1 90 ? 0.813 0.584 18.254 1.00 94.88 90 ARG A N 1
ATOM 697 C CA . ARG A 1 90 ? 0.519 1.313 19.493 1.00 94.88 90 ARG A CA 1
ATOM 698 C C . ARG A 1 90 ? -0.985 1.529 19.670 1.00 94.88 90 ARG A C 1
ATOM 700 O O . ARG A 1 90 ? -1.529 1.172 20.709 1.00 94.88 90 ARG A O 1
ATOM 707 N N . VAL A 1 91 ? -1.675 2.038 18.648 1.00 95.44 91 VAL A N 1
ATOM 708 C CA . VAL A 1 91 ? -3.131 2.283 18.700 1.00 95.44 91 VAL A CA 1
ATOM 709 C C . VAL A 1 91 ? -3.908 0.975 18.881 1.00 95.44 91 VAL A C 1
ATOM 711 O O . VAL A 1 91 ? -4.869 0.917 19.648 1.00 95.44 91 VAL A O 1
ATOM 714 N N . TYR A 1 92 ? -3.472 -0.106 18.232 1.00 95.62 92 TYR A N 1
ATOM 715 C CA . TYR A 1 92 ? -4.064 -1.426 18.429 1.00 95.62 92 TYR A CA 1
ATOM 716 C C . TYR A 1 92 ? -3.874 -1.942 19.865 1.00 95.62 92 TYR A C 1
ATOM 718 O O . TYR A 1 92 ? -4.807 -2.495 20.448 1.00 95.62 92 TYR A O 1
ATOM 726 N N . GLN A 1 93 ? -2.694 -1.740 20.460 1.00 95.44 93 GLN A N 1
ATOM 727 C CA . GLN A 1 93 ? -2.430 -2.089 21.859 1.00 95.44 93 GLN A CA 1
ATOM 728 C C . GLN A 1 93 ? -3.301 -1.271 22.821 1.00 95.44 93 GLN A C 1
ATOM 730 O O . GLN A 1 93 ? -3.896 -1.851 23.725 1.00 95.44 93 GLN A O 1
ATOM 735 N N . GLU A 1 94 ? -3.456 0.035 22.595 1.00 94.31 94 GLU A N 1
ATOM 736 C CA . GLU A 1 94 ? -4.388 0.882 23.355 1.00 94.31 94 GLU A CA 1
ATOM 737 C C . GLU A 1 94 ? -5.831 0.349 23.264 1.00 94.31 94 GLU A C 1
ATOM 739 O O . GLU A 1 94 ? -6.523 0.218 24.274 1.00 94.31 94 GLU A O 1
ATOM 744 N N . GLY A 1 95 ? -6.276 -0.041 22.064 1.00 93.75 95 GLY A N 1
ATOM 745 C CA . GLY A 1 95 ? -7.591 -0.655 21.859 1.00 93.75 95 GLY A CA 1
ATOM 746 C C . GLY A 1 95 ? -7.764 -1.997 22.579 1.00 93.75 95 GLY A C 1
ATOM 747 O O . GLY A 1 95 ? -8.857 -2.295 23.070 1.00 93.75 95 GLY A O 1
ATOM 748 N N . LEU A 1 96 ? -6.700 -2.802 22.670 1.00 94.25 96 LEU A N 1
ATOM 749 C CA . LEU A 1 96 ? -6.691 -4.055 23.431 1.00 94.25 96 LEU A CA 1
ATOM 750 C C . LEU A 1 96 ? -6.764 -3.823 24.939 1.00 94.25 96 LEU A C 1
ATOM 752 O O . LEU A 1 96 ? -7.440 -4.588 25.622 1.00 94.25 96 LEU A O 1
ATOM 756 N N . ILE A 1 97 ? -6.101 -2.788 25.456 1.00 95.62 97 ILE A N 1
ATOM 757 C CA . ILE A 1 97 ? -6.172 -2.434 26.879 1.00 95.62 97 ILE A CA 1
ATOM 758 C C . ILE A 1 97 ? -7.631 -2.148 27.252 1.00 95.62 97 ILE A C 1
ATOM 760 O O . ILE A 1 97 ? -8.180 -2.830 28.116 1.00 95.62 97 ILE A O 1
ATOM 764 N N . TYR A 1 98 ? -8.314 -1.274 26.501 1.00 94.81 98 TYR A N 1
ATOM 765 C CA . TYR A 1 98 ? -9.740 -1.000 26.723 1.00 94.81 98 TYR A CA 1
ATOM 766 C C . TYR A 1 98 ? -10.631 -2.240 26.578 1.00 94.81 98 TYR A C 1
ATOM 768 O O . TYR A 1 98 ? -11.647 -2.354 27.264 1.00 94.81 98 TYR A O 1
ATOM 776 N N . PHE A 1 99 ? -10.262 -3.175 25.696 1.00 94.50 99 PHE A N 1
ATOM 777 C CA . PHE A 1 99 ? -10.998 -4.426 25.524 1.00 94.50 99 PHE A CA 1
ATOM 778 C C . PHE A 1 99 ? -10.945 -5.285 26.791 1.00 94.50 99 PHE A C 1
ATOM 780 O O . PHE A 1 99 ? -11.979 -5.762 27.256 1.00 94.50 99 PHE A O 1
ATOM 787 N N . TYR A 1 100 ? -9.753 -5.464 27.367 1.00 94.69 100 TYR A N 1
ATOM 788 C CA . TYR A 1 100 ? -9.569 -6.269 28.577 1.00 94.69 100 TYR A CA 1
ATOM 789 C C . TYR A 1 100 ? -10.075 -5.577 29.847 1.00 94.69 100 TYR A C 1
ATOM 791 O O . TYR A 1 100 ? -10.477 -6.258 30.785 1.00 94.69 100 TYR A O 1
ATOM 799 N N . GLU A 1 101 ? -10.140 -4.246 29.858 1.00 94.25 101 GLU A N 1
ATOM 800 C CA . GLU A 1 101 ? -10.810 -3.463 30.906 1.00 94.25 101 GLU A CA 1
ATOM 801 C C . GLU A 1 101 ? -12.348 -3.568 30.851 1.00 94.25 101 GLU A C 1
ATOM 803 O O . GLU A 1 101 ? -13.038 -3.069 31.738 1.00 94.25 101 GLU A O 1
ATOM 808 N N . GLY A 1 102 ? -12.908 -4.202 29.813 1.00 90.62 102 GLY A N 1
ATOM 809 C CA . GLY A 1 102 ? -14.354 -4.324 29.610 1.00 90.62 102 GLY A CA 1
ATOM 810 C C . GLY A 1 102 ? -15.011 -3.066 29.031 1.00 90.62 102 GLY A C 1
ATOM 811 O O . GLY A 1 102 ? -16.237 -3.008 28.907 1.00 90.62 102 GLY A O 1
ATOM 812 N N . ASN A 1 103 ? -14.225 -2.062 28.630 1.00 93.69 103 ASN A N 1
ATOM 813 C CA . ASN A 1 103 ? -14.716 -0.865 27.957 1.00 93.69 103 ASN A CA 1
ATOM 814 C C . ASN A 1 103 ? -14.772 -1.076 26.437 1.00 93.69 103 ASN A C 1
ATOM 816 O O . ASN A 1 103 ? -13.940 -0.594 25.662 1.00 93.69 103 ASN A O 1
ATOM 820 N N . TYR A 1 104 ? -15.800 -1.803 26.000 1.00 92.31 104 TYR A N 1
ATOM 821 C CA . TYR A 1 104 ? -15.956 -2.193 24.598 1.00 92.31 104 TYR A CA 1
ATOM 822 C C . TYR A 1 104 ? -16.230 -1.020 23.650 1.00 92.31 104 TYR A C 1
ATOM 824 O O . TYR A 1 104 ? -15.885 -1.108 22.476 1.00 92.31 104 TYR A O 1
ATOM 832 N N . ILE A 1 105 ? -16.815 0.081 24.134 1.00 92.81 105 ILE A N 1
ATOM 833 C CA . ILE A 1 105 ? -17.097 1.266 23.306 1.00 92.81 105 ILE A CA 1
ATOM 834 C C . ILE A 1 105 ? -15.783 1.950 22.920 1.00 92.81 105 ILE A C 1
ATOM 836 O O . ILE A 1 105 ? -15.518 2.159 21.737 1.00 92.81 105 ILE A O 1
ATOM 840 N N . ASN A 1 106 ? -14.932 2.246 23.906 1.00 92.12 106 ASN A N 1
ATOM 841 C CA . ASN A 1 106 ? -13.642 2.882 23.643 1.00 92.12 106 ASN A CA 1
ATOM 842 C C . ASN A 1 106 ? -12.694 1.941 22.897 1.00 92.12 106 ASN A C 1
ATOM 844 O O . ASN A 1 106 ? -11.983 2.386 21.998 1.00 92.12 106 ASN A O 1
ATOM 848 N N . SER A 1 107 ? -12.736 0.642 23.208 1.00 93.50 107 SER A N 1
ATOM 849 C CA . SER A 1 107 ? -12.003 -0.370 22.449 1.00 93.50 107 SER A CA 1
ATOM 850 C C . SER A 1 107 ? -12.402 -0.360 20.974 1.00 93.50 107 SER A C 1
ATOM 852 O O . SER A 1 107 ? -11.538 -0.238 20.110 1.00 93.50 107 SER A O 1
ATOM 854 N N . TYR A 1 108 ? -13.702 -0.406 20.671 1.00 93.62 108 TYR A N 1
ATOM 855 C CA . TYR A 1 108 ? -14.191 -0.392 19.295 1.00 93.62 108 TYR A CA 1
ATOM 856 C C . TYR A 1 108 ? -13.787 0.886 18.550 1.00 93.62 108 TYR A C 1
ATOM 858 O O . TYR A 1 108 ? -13.287 0.797 17.432 1.00 93.62 108 TYR A O 1
ATOM 866 N N . ASN A 1 109 ? -13.911 2.058 19.179 1.00 93.88 109 ASN A N 1
ATOM 867 C CA . ASN A 1 109 ? -13.485 3.324 18.574 1.00 93.88 109 ASN A CA 1
ATOM 868 C C . A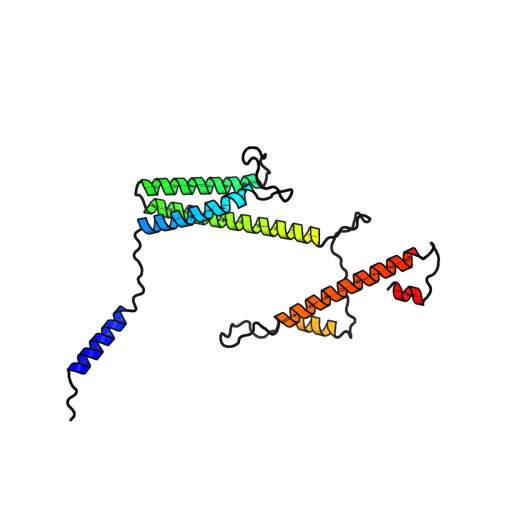SN A 1 109 ? -11.980 3.329 18.258 1.00 93.88 109 ASN A C 1
ATOM 870 O O . ASN A 1 109 ? -11.590 3.687 17.151 1.00 93.88 109 ASN A O 1
ATOM 874 N N . ARG A 1 110 ? -11.133 2.842 19.175 1.00 94.75 110 ARG A N 1
ATOM 875 C CA . ARG A 1 110 ? -9.690 2.697 18.913 1.00 94.75 110 ARG A CA 1
ATOM 876 C C . ARG A 1 110 ? -9.374 1.686 17.818 1.00 94.75 110 ARG A C 1
ATOM 878 O O . ARG A 1 110 ? -8.437 1.890 17.053 1.00 94.75 110 ARG A O 1
ATOM 885 N N . MET A 1 111 ? -10.153 0.613 17.710 1.00 94.12 111 MET A N 1
ATOM 886 C CA . MET A 1 111 ? -10.011 -0.342 16.611 1.00 94.12 111 MET A CA 1
ATOM 887 C C . MET A 1 111 ? -10.401 0.287 15.265 1.00 94.12 111 MET A C 1
ATOM 889 O O . MET A 1 111 ? -9.736 0.024 14.269 1.00 94.12 111 MET A O 1
ATOM 893 N N . LEU A 1 112 ? -11.410 1.160 15.218 1.00 94.06 112 LEU A N 1
ATOM 894 C CA . LEU A 1 112 ? -11.735 1.917 14.003 1.00 94.06 112 LEU A CA 1
ATOM 895 C C . LEU A 1 112 ? -10.632 2.918 13.630 1.00 94.06 112 LEU A C 1
ATOM 897 O O . LEU A 1 112 ? -10.257 2.993 12.461 1.00 94.06 112 LEU A O 1
ATOM 901 N N . ASP A 1 113 ? -10.057 3.619 14.611 1.00 94.12 113 ASP A N 1
ATOM 902 C CA . ASP A 1 113 ? -8.891 4.487 14.386 1.00 94.12 113 ASP A CA 1
ATOM 903 C C . ASP A 1 113 ? -7.713 3.684 13.805 1.00 94.12 113 ASP A C 1
ATOM 905 O O . ASP A 1 113 ? -7.032 4.123 12.877 1.00 94.12 113 ASP A O 1
ATOM 909 N N . CYS A 1 114 ? -7.481 2.479 14.337 1.00 94.88 114 CYS A N 1
ATOM 910 C CA . CYS A 1 114 ? -6.480 1.547 13.827 1.00 94.88 114 CYS A CA 1
ATOM 911 C C . CYS A 1 114 ? -6.786 1.126 12.381 1.00 94.88 114 CYS A C 1
ATOM 913 O O . CYS A 1 114 ? -5.891 1.162 11.539 1.00 94.88 114 CYS A O 1
ATOM 915 N N . GLN A 1 115 ? -8.047 0.805 12.070 1.00 93.81 115 GLN A N 1
ATOM 916 C CA . GLN A 1 115 ? -8.478 0.449 10.716 1.00 93.81 115 GLN A CA 1
ATOM 917 C C . GLN A 1 115 ? -8.165 1.562 9.708 1.00 93.81 115 GLN A C 1
ATOM 919 O O . GLN A 1 115 ? -7.548 1.289 8.683 1.00 93.81 115 GLN A O 1
ATOM 924 N N . SER A 1 116 ? -8.506 2.814 10.020 1.00 93.31 116 SER A N 1
ATOM 925 C CA . SER A 1 116 ? -8.221 3.948 9.130 1.00 93.31 116 SER A CA 1
ATOM 926 C C . SER A 1 116 ? -6.722 4.110 8.851 1.00 93.31 116 SER A C 1
ATOM 928 O O . SER A 1 116 ? -6.317 4.371 7.7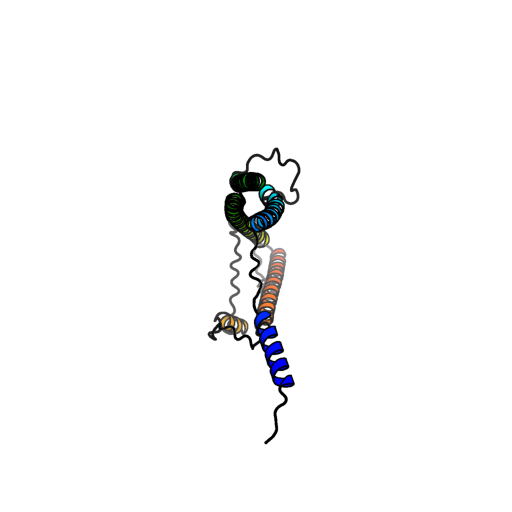19 1.00 93.31 116 SER A O 1
ATOM 930 N N . ARG A 1 117 ? -5.872 3.904 9.863 1.00 93.00 117 ARG A N 1
ATOM 931 C CA . ARG A 1 117 ? -4.412 3.983 9.701 1.00 93.00 117 ARG A CA 1
ATOM 932 C C . ARG A 1 117 ? -3.864 2.822 8.872 1.00 93.00 117 ARG A C 1
ATOM 934 O O . ARG A 1 117 ? -2.987 3.027 8.036 1.00 93.00 117 ARG A O 1
ATOM 941 N N . VAL A 1 118 ? -4.399 1.619 9.067 1.00 91.50 118 VAL A N 1
ATOM 942 C CA . VAL A 1 118 ? -4.075 0.442 8.248 1.00 91.50 118 VAL A CA 1
ATOM 943 C C . VAL A 1 118 ? -4.416 0.691 6.778 1.00 91.50 118 VAL A C 1
ATOM 945 O O . VAL A 1 118 ? -3.596 0.388 5.916 1.00 91.50 118 VAL A O 1
ATOM 948 N N . GLU A 1 119 ? -5.572 1.291 6.496 1.00 91.81 119 GLU A N 1
ATOM 949 C CA . GLU A 1 119 ? -5.983 1.667 5.139 1.00 91.81 119 GLU A CA 1
ATOM 950 C C . GLU A 1 119 ? -5.011 2.682 4.516 1.00 91.81 119 GLU A C 1
ATOM 952 O O . GLU A 1 119 ? -4.536 2.449 3.406 1.00 91.81 119 GLU A O 1
ATOM 957 N N . SER A 1 120 ? -4.612 3.730 5.250 1.00 90.06 120 SER A N 1
ATOM 958 C CA . SER A 1 120 ? -3.621 4.700 4.749 1.00 90.06 120 SER A CA 1
ATOM 959 C C . SER A 1 120 ? -2.244 4.081 4.478 1.00 90.06 120 SER A C 1
ATOM 961 O O . SER A 1 120 ? -1.592 4.412 3.489 1.00 90.06 120 SER A O 1
ATOM 963 N N . LEU A 1 121 ? -1.801 3.141 5.324 1.00 88.56 121 LEU A N 1
ATOM 964 C CA . LEU A 1 121 ? -0.534 2.439 5.122 1.00 88.56 121 LEU A CA 1
ATOM 965 C C . LEU A 1 121 ? -0.600 1.535 3.887 1.00 88.56 121 LEU A C 1
ATOM 967 O O . LEU A 1 121 ? 0.373 1.440 3.143 1.00 88.56 121 LEU A O 1
ATOM 971 N N . LEU A 1 122 ? -1.736 0.870 3.671 1.00 88.31 122 LEU A N 1
ATOM 972 C CA . LEU A 1 122 ? -1.950 0.005 2.516 1.00 88.31 122 LEU A CA 1
ATOM 973 C C . LEU A 1 122 ? -2.002 0.812 1.216 1.00 88.31 122 LEU A C 1
ATOM 975 O O . LEU A 1 122 ? -1.406 0.389 0.228 1.00 88.31 122 LEU A O 1
ATOM 979 N N . GLU A 1 123 ? -2.650 1.977 1.223 1.00 86.62 123 GLU A N 1
ATOM 980 C CA . GLU A 1 123 ? -2.638 2.907 0.092 1.00 86.62 123 GLU A CA 1
ATOM 981 C C . GLU A 1 123 ? -1.206 3.342 -0.242 1.00 86.62 123 GLU A C 1
ATOM 983 O O . GLU A 1 123 ? -0.768 3.165 -1.380 1.00 86.62 123 GLU A O 1
ATOM 988 N N . GLY A 1 124 ? -0.440 3.794 0.757 1.00 86.12 124 GLY A N 1
ATOM 989 C CA . GLY A 1 124 ? 0.964 4.164 0.569 1.00 86.12 124 GLY A CA 1
ATOM 990 C C . GLY A 1 124 ? 1.806 3.005 0.029 1.00 86.12 124 GLY A C 1
ATOM 991 O O . GLY A 1 124 ? 2.524 3.164 -0.953 1.00 86.12 124 GLY A O 1
ATOM 992 N N . LEU A 1 125 ? 1.671 1.802 0.602 1.00 83.94 125 LEU A N 1
ATOM 993 C CA . LEU A 1 125 ? 2.340 0.598 0.093 1.00 83.94 125 LEU A CA 1
ATOM 994 C C . LEU A 1 125 ? 1.969 0.305 -1.361 1.00 83.94 125 LEU A C 1
ATOM 996 O O . LEU A 1 125 ? 2.850 -0.011 -2.156 1.00 83.94 125 LEU A O 1
ATOM 1000 N N . SER A 1 126 ? 0.691 0.419 -1.725 1.00 86.50 126 SER A N 1
ATOM 1001 C CA . SER A 1 126 ? 0.244 0.162 -3.095 1.00 86.50 126 SER A CA 1
ATOM 1002 C C . SER A 1 126 ? 0.875 1.123 -4.105 1.00 86.50 126 SER A C 1
ATOM 1004 O O . SER A 1 126 ? 1.295 0.672 -5.168 1.00 86.50 126 SER A O 1
ATOM 1006 N N . GLN A 1 127 ? 1.023 2.405 -3.751 1.00 86.38 127 GLN A N 1
ATOM 1007 C CA . GLN A 1 127 ? 1.711 3.399 -4.579 1.00 86.38 127 GLN A CA 1
ATOM 1008 C C . GLN A 1 127 ? 3.181 3.027 -4.761 1.00 86.38 127 GLN A C 1
ATOM 1010 O O . GLN A 1 127 ? 3.648 2.937 -5.890 1.00 86.38 127 GLN A O 1
ATOM 1015 N N . PHE A 1 128 ? 3.870 2.670 -3.675 1.00 82.25 128 PHE A N 1
ATOM 1016 C CA . PHE A 1 128 ? 5.263 2.249 -3.761 1.00 82.25 128 PHE A CA 1
ATOM 1017 C C . PHE A 1 128 ? 5.458 1.050 -4.700 1.00 82.25 128 PHE A C 1
ATOM 1019 O O . PHE A 1 128 ? 6.341 1.081 -5.557 1.00 82.25 128 PHE A O 1
ATOM 1026 N N . TYR A 1 129 ? 4.629 0.007 -4.581 1.00 82.69 129 TYR A N 1
ATOM 1027 C CA . TYR A 1 129 ? 4.713 -1.142 -5.488 1.00 82.69 129 TYR A CA 1
ATOM 1028 C C . TYR A 1 129 ? 4.449 -0.747 -6.945 1.00 82.69 129 TYR A C 1
ATOM 1030 O O . TYR A 1 129 ? 5.130 -1.265 -7.828 1.00 82.69 129 TYR A O 1
ATOM 1038 N N . LEU A 1 130 ? 3.508 0.167 -7.208 1.00 83.38 130 LEU A N 1
ATOM 1039 C CA . LEU A 1 130 ? 3.256 0.673 -8.559 1.00 83.38 130 LEU A CA 1
ATOM 1040 C C . LEU A 1 130 ? 4.480 1.404 -9.117 1.00 83.38 130 LEU A C 1
ATOM 1042 O O . LEU A 1 130 ? 4.945 1.036 -10.195 1.00 83.38 130 LEU A O 1
ATOM 1046 N N . ASP A 1 131 ? 5.057 2.333 -8.358 1.00 81.75 131 ASP A N 1
ATOM 1047 C CA . ASP A 1 131 ? 6.239 3.100 -8.769 1.00 81.75 131 ASP A CA 1
ATOM 1048 C C . ASP A 1 131 ? 7.424 2.177 -9.079 1.00 81.75 131 ASP A C 1
ATOM 1050 O O . ASP A 1 131 ? 8.125 2.333 -10.082 1.00 81.75 131 ASP A O 1
ATOM 1054 N N . ARG A 1 132 ? 7.623 1.136 -8.262 1.00 76.56 132 ARG A N 1
ATOM 1055 C CA . ARG A 1 132 ? 8.673 0.147 -8.522 1.00 76.56 132 ARG A CA 1
ATOM 1056 C C . ARG A 1 132 ? 8.376 -0.715 -9.736 1.00 76.56 132 ARG A C 1
ATOM 1058 O O . ARG A 1 132 ? 9.296 -0.998 -10.499 1.00 76.56 132 ARG A O 1
ATOM 1065 N N . THR A 1 133 ? 7.131 -1.141 -9.941 1.00 79.25 133 THR A N 1
ATOM 1066 C CA . THR A 1 133 ? 6.781 -1.870 -11.169 1.00 79.25 133 THR A CA 1
ATOM 1067 C C . THR A 1 133 ? 6.971 -1.002 -12.403 1.00 79.25 133 THR A C 1
ATOM 1069 O O . THR A 1 133 ? 7.440 -1.507 -13.416 1.00 79.25 133 THR A O 1
ATOM 1072 N N . GLU A 1 134 ? 6.687 0.297 -12.317 1.00 78.38 134 GLU A N 1
ATOM 1073 C CA . GLU A 1 134 ? 6.955 1.240 -13.394 1.00 78.38 134 GLU A CA 1
ATOM 1074 C C . GLU A 1 134 ? 8.456 1.336 -13.675 1.00 78.38 134 GLU A C 1
ATOM 1076 O O . GLU A 1 134 ? 8.859 1.199 -14.827 1.00 78.38 134 GLU A O 1
ATOM 1081 N N . MET A 1 135 ? 9.286 1.479 -12.639 1.00 76.88 135 MET A N 1
ATOM 1082 C CA . MET A 1 135 ? 10.743 1.487 -12.780 1.00 76.88 135 MET A CA 1
ATOM 1083 C C . MET A 1 135 ? 11.263 0.195 -13.426 1.00 76.88 135 MET A C 1
ATOM 1085 O O . MET A 1 135 ? 12.004 0.254 -14.400 1.00 76.88 135 MET A O 1
ATOM 1089 N N . MET A 1 136 ? 10.823 -0.974 -12.951 1.00 73.19 136 MET A N 1
ATOM 1090 C CA . MET A 1 136 ? 11.228 -2.265 -13.523 1.00 73.19 136 MET A CA 1
ATOM 1091 C C . MET A 1 136 ? 10.768 -2.432 -14.975 1.00 73.19 136 MET A C 1
ATOM 1093 O O . MET A 1 136 ? 11.479 -3.021 -15.786 1.00 73.19 136 MET A O 1
ATOM 1097 N N . MET A 1 137 ? 9.573 -1.937 -15.312 1.00 72.88 137 MET A N 1
ATOM 1098 C CA . MET A 1 137 ? 9.063 -1.962 -16.682 1.00 72.88 137 MET A CA 1
ATOM 1099 C C . MET A 1 137 ? 9.852 -1.023 -17.589 1.00 72.88 137 MET A C 1
ATOM 1101 O O . MET A 1 137 ? 10.161 -1.412 -18.711 1.00 72.88 137 MET A O 1
ATOM 1105 N N . ARG A 1 138 ? 10.205 0.175 -17.107 1.00 70.19 138 ARG A N 1
ATOM 1106 C CA . ARG A 1 138 ? 11.099 1.094 -17.816 1.00 70.19 138 ARG A CA 1
ATOM 1107 C C . ARG A 1 138 ? 12.436 0.413 -18.067 1.00 70.19 138 ARG A C 1
ATOM 1109 O O . ARG A 1 138 ? 12.759 0.189 -19.221 1.00 70.19 138 ARG A O 1
ATOM 1116 N N . ASP A 1 139 ? 13.117 -0.080 -17.037 1.00 71.06 139 ASP A N 1
ATOM 1117 C CA . ASP A 1 139 ? 14.411 -0.763 -17.185 1.00 71.06 139 ASP A CA 1
ATOM 1118 C C . ASP A 1 139 ? 14.363 -1.963 -18.156 1.00 71.06 139 ASP A C 1
ATOM 1120 O O . ASP A 1 139 ? 15.325 -2.230 -18.874 1.00 71.06 139 ASP A O 1
ATOM 1124 N N . ALA A 1 140 ? 13.245 -2.698 -18.209 1.00 68.75 140 ALA A N 1
ATOM 1125 C CA . ALA A 1 140 ? 13.080 -3.837 -19.114 1.00 68.75 140 ALA A CA 1
ATOM 1126 C C . ALA A 1 140 ? 12.774 -3.442 -20.573 1.00 68.75 140 ALA A C 1
ATOM 1128 O O . ALA A 1 140 ? 13.144 -4.171 -21.497 1.00 68.75 140 ALA A O 1
ATOM 1129 N N . ILE A 1 141 ? 12.058 -2.335 -20.790 1.00 65.88 141 ILE A N 1
ATOM 1130 C CA . ILE A 1 141 ? 11.715 -1.816 -22.127 1.00 65.88 141 ILE A CA 1
ATOM 1131 C C . ILE A 1 141 ? 12.892 -1.026 -22.705 1.00 65.88 141 ILE A C 1
ATOM 1133 O O . ILE A 1 141 ? 13.192 -1.103 -23.899 1.00 65.88 141 ILE A O 1
ATOM 1137 N N . GLU A 1 142 ? 13.563 -0.275 -21.846 1.00 65.94 142 GLU A N 1
ATOM 1138 C CA . GLU A 1 142 ? 14.648 0.639 -22.146 1.00 65.94 142 GLU A CA 1
ATOM 1139 C C . GLU A 1 142 ? 15.975 -0.131 -22.225 1.00 65.94 142 GLU A C 1
ATOM 1141 O O . GLU A 1 142 ? 16.828 -0.070 -21.341 1.00 65.94 142 GLU A O 1
ATOM 1146 N N . VAL A 1 143 ? 16.174 -0.886 -23.310 1.00 60.69 143 VAL A N 1
ATOM 1147 C CA . VAL A 1 143 ? 17.491 -1.468 -23.610 1.00 60.69 143 VAL A CA 1
ATOM 1148 C C . VAL A 1 143 ? 18.427 -0.339 -24.033 1.00 60.69 143 VAL A C 1
ATOM 1150 O O . VAL A 1 143 ? 18.459 0.035 -25.206 1.00 60.69 143 VAL A O 1
ATOM 1153 N N . LYS A 1 144 ? 19.184 0.206 -23.077 1.00 58.44 144 LYS A N 1
ATOM 1154 C CA . LYS A 1 144 ? 20.207 1.224 -23.341 1.00 58.44 144 LYS A CA 1
ATOM 1155 C C . LYS A 1 144 ? 21.239 0.688 -24.327 1.00 58.44 144 LYS A C 1
ATOM 1157 O O . LYS A 1 144 ? 21.790 -0.399 -24.142 1.00 58.44 144 LYS A O 1
ATOM 1162 N N . ASN A 1 145 ? 21.511 1.450 -25.378 1.00 60.44 145 ASN A N 1
ATOM 1163 C CA . ASN A 1 145 ? 22.608 1.152 -26.280 1.00 60.44 145 ASN A CA 1
ATOM 1164 C C . ASN A 1 145 ? 23.939 1.499 -25.591 1.00 60.44 145 ASN A C 1
ATOM 1166 O O . ASN A 1 145 ? 24.231 2.668 -25.375 1.00 60.44 145 ASN A O 1
ATOM 1170 N N . GLU A 1 146 ? 24.775 0.503 -25.273 1.00 70.19 146 GLU A N 1
ATOM 1171 C CA . GLU A 1 146 ? 26.077 0.714 -24.600 1.00 70.19 146 GLU A CA 1
ATOM 1172 C C . GLU A 1 146 ? 27.024 1.674 -25.347 1.00 70.19 146 GLU A C 1
ATOM 1174 O O . GLU A 1 146 ? 27.964 2.197 -24.755 1.00 70.19 146 GLU A O 1
ATOM 1179 N N . ASN A 1 147 ? 26.788 1.911 -26.641 1.00 69.88 147 ASN A N 1
ATOM 1180 C CA . ASN A 1 147 ? 27.641 2.745 -27.485 1.00 69.88 147 ASN A CA 1
ATOM 1181 C C . ASN A 1 147 ? 27.194 4.212 -27.589 1.00 69.88 147 ASN A C 1
ATOM 1183 O O . ASN A 1 147 ? 27.905 4.991 -28.222 1.00 69.88 147 ASN A O 1
ATOM 1187 N N . ASP A 1 148 ? 26.042 4.586 -27.024 1.00 61.28 148 ASP A N 1
ATOM 1188 C CA . ASP A 1 148 ? 25.512 5.950 -27.112 1.00 61.28 148 ASP A CA 1
ATOM 1189 C C . ASP A 1 148 ? 25.149 6.484 -25.710 1.00 61.28 148 ASP A C 1
ATOM 1191 O O . ASP A 1 148 ? 24.168 6.035 -25.114 1.00 61.28 148 ASP A O 1
ATOM 1195 N N . PRO A 1 149 ? 25.954 7.401 -25.137 1.00 65.50 149 PRO A N 1
ATOM 1196 C CA . PRO A 1 149 ? 25.733 7.924 -23.790 1.00 65.50 149 PRO A CA 1
ATOM 1197 C C . PRO A 1 149 ? 24.544 8.894 -23.685 1.00 65.50 149 PRO A C 1
ATOM 1199 O O . PRO A 1 149 ? 24.110 9.165 -22.566 1.00 65.50 149 PRO A O 1
ATOM 1202 N N . ASP A 1 150 ? 24.017 9.391 -24.810 1.00 60.97 150 ASP A N 1
ATOM 1203 C CA . ASP A 1 150 ? 22.901 10.347 -24.858 1.00 60.97 150 ASP A CA 1
ATOM 1204 C C . ASP A 1 150 ? 21.559 9.678 -25.231 1.00 60.97 150 ASP A C 1
ATOM 1206 O O . ASP A 1 150 ? 20.554 10.365 -25.437 1.00 60.97 150 ASP A O 1
ATOM 1210 N N . ASP A 1 151 ? 21.520 8.340 -25.304 1.00 57.97 151 ASP A N 1
ATOM 1211 C CA . ASP A 1 151 ? 20.322 7.555 -25.627 1.00 57.97 151 ASP A CA 1
ATOM 1212 C C . ASP A 1 151 ? 19.302 7.616 -24.474 1.00 57.97 151 ASP A C 1
ATOM 1214 O O . ASP A 1 151 ? 19.262 6.782 -23.564 1.00 57.97 151 ASP A O 1
ATOM 1218 N N . MET A 1 152 ? 18.493 8.678 -24.494 1.00 54.91 152 MET A N 1
ATOM 1219 C CA . MET A 1 152 ? 17.303 8.849 -23.668 1.00 54.91 152 MET A CA 1
ATOM 1220 C C . MET A 1 152 ? 16.224 7.936 -24.239 1.00 54.91 152 MET A C 1
ATOM 1222 O O . MET A 1 152 ? 15.500 8.280 -25.169 1.00 54.91 152 MET A O 1
ATOM 1226 N N . THR A 1 153 ? 16.165 6.744 -23.681 1.00 55.00 153 THR A N 1
ATOM 1227 C CA . THR A 1 153 ? 15.284 5.630 -23.999 1.00 55.00 153 THR A CA 1
ATOM 1228 C C . THR A 1 153 ? 13.797 6.001 -24.081 1.00 55.00 153 THR A C 1
ATOM 1230 O O . THR A 1 153 ? 13.004 5.754 -23.183 1.00 55.00 153 THR A O 1
ATOM 1233 N N . VAL A 1 154 ? 13.386 6.498 -25.243 1.00 50.62 154 VAL A N 1
ATOM 1234 C CA . VAL A 1 154 ? 12.095 6.225 -25.878 1.00 50.62 154 VAL A CA 1
ATOM 1235 C C . VAL A 1 154 ? 12.439 6.021 -27.341 1.00 50.62 154 VAL A C 1
ATOM 1237 O O . VAL A 1 154 ? 12.876 6.946 -28.021 1.00 50.62 154 VAL A O 1
ATOM 1240 N N . THR A 1 155 ? 12.296 4.796 -27.844 1.00 46.69 155 THR A N 1
ATOM 1241 C CA . THR A 1 155 ? 12.354 4.585 -29.291 1.00 46.69 155 THR A CA 1
ATOM 1242 C C . THR A 1 155 ? 11.150 5.298 -29.904 1.00 46.69 155 THR A C 1
ATOM 1244 O O . THR A 1 155 ? 10.080 4.714 -30.050 1.00 46.69 155 THR A O 1
ATOM 1247 N N . ASP A 1 156 ? 11.335 6.561 -30.289 1.00 44.03 156 ASP A N 1
ATOM 1248 C CA . ASP A 1 156 ? 10.444 7.338 -31.156 1.00 44.03 156 ASP A CA 1
ATOM 1249 C C . ASP A 1 156 ? 10.500 6.776 -32.590 1.00 44.03 156 ASP A C 1
ATOM 1251 O O . ASP A 1 156 ? 10.722 7.476 -33.576 1.00 44.03 156 ASP A O 1
ATOM 1255 N N . ILE A 1 157 ? 10.310 5.463 -32.745 1.00 48.62 157 ILE A N 1
ATOM 1256 C CA . ILE A 1 157 ? 10.037 4.870 -34.050 1.00 48.62 157 ILE A CA 1
ATOM 1257 C C . ILE A 1 157 ? 8.536 5.039 -34.274 1.00 48.62 157 ILE A C 1
ATOM 1259 O O . ILE A 1 157 ? 7.739 4.118 -34.080 1.00 48.62 157 ILE A O 1
ATOM 1263 N N . SER A 1 158 ? 8.129 6.245 -34.671 1.00 47.25 158 SER A N 1
ATOM 1264 C CA . SER A 1 158 ? 6.798 6.455 -35.225 1.00 47.25 158 SER A CA 1
ATOM 1265 C C . SER A 1 158 ? 6.711 5.686 -36.543 1.00 47.25 158 SER A C 1
ATOM 1267 O O . SER A 1 158 ? 7.241 6.101 -37.574 1.00 47.25 158 SER A O 1
ATOM 1269 N N . VAL A 1 159 ? 6.063 4.521 -36.516 1.00 51.06 159 VAL A N 1
ATOM 1270 C CA . VAL A 1 159 ? 5.713 3.794 -37.739 1.00 51.06 159 VAL A CA 1
ATOM 1271 C C . VAL A 1 159 ? 4.584 4.561 -38.418 1.00 51.06 159 VAL A C 1
ATOM 1273 O O . VAL A 1 159 ? 3.400 4.340 -38.154 1.00 51.06 159 VAL A O 1
ATOM 1276 N N . ASP A 1 160 ? 4.959 5.491 -39.290 1.00 49.38 160 ASP A N 1
ATOM 1277 C CA . ASP A 1 160 ? 4.005 6.260 -40.071 1.00 49.38 160 ASP A CA 1
ATOM 1278 C C . ASP A 1 160 ? 3.434 5.396 -41.194 1.00 49.38 160 ASP A C 1
ATOM 1280 O O . ASP A 1 160 ? 4.082 5.066 -42.190 1.00 49.38 160 ASP A O 1
ATOM 1284 N N . TYR A 1 161 ? 2.164 5.027 -41.052 1.00 60.59 161 TYR A N 1
ATOM 1285 C CA . TYR A 1 161 ? 1.433 4.388 -42.133 1.00 60.59 161 TYR A CA 1
ATOM 1286 C C . TYR A 1 161 ? 1.152 5.414 -43.240 1.00 60.59 161 TYR A C 1
ATOM 1288 O O . TYR A 1 161 ? 0.560 6.475 -43.006 1.00 60.59 161 TYR A O 1
ATOM 1296 N N . GLY A 1 162 ? 1.528 5.074 -44.476 1.00 67.06 162 GLY A N 1
ATOM 1297 C CA . GLY A 1 162 ? 1.227 5.893 -45.650 1.00 67.06 162 GLY A CA 1
ATOM 1298 C C . GLY A 1 162 ? -0.275 6.213 -45.781 1.00 67.06 162 GLY A C 1
ATOM 1299 O O . GLY A 1 162 ? -1.114 5.471 -45.260 1.00 67.06 162 GLY A O 1
ATOM 1300 N N . PRO A 1 163 ? -0.644 7.301 -46.480 1.00 69.94 163 PRO A N 1
ATOM 1301 C CA . PRO A 1 163 ? -2.020 7.813 -46.529 1.00 69.94 163 PRO A CA 1
ATOM 1302 C C . PRO A 1 163 ? -3.051 6.801 -47.057 1.00 69.94 163 PRO A C 1
ATOM 1304 O O . PRO A 1 163 ? -4.208 6.861 -46.661 1.00 69.94 163 PRO A O 1
ATOM 1307 N N . ASN A 1 164 ? -2.624 5.828 -47.870 1.00 76.44 164 ASN A N 1
ATOM 1308 C CA . ASN A 1 164 ? -3.490 4.795 -48.452 1.00 76.44 164 ASN A CA 1
ATOM 1309 C C . ASN A 1 164 ? -3.419 3.439 -47.721 1.00 76.44 164 ASN A C 1
ATOM 1311 O O . ASN A 1 164 ? -3.920 2.433 -48.222 1.00 76.44 164 ASN A O 1
ATOM 1315 N N . SER A 1 165 ? -2.752 3.364 -46.565 1.00 74.25 165 SER A N 1
ATOM 1316 C CA . SER A 1 165 ? -2.644 2.113 -45.813 1.00 74.25 165 SER A CA 1
ATOM 1317 C C . SER A 1 165 ? -3.970 1.765 -45.143 1.00 74.25 165 SER A C 1
ATOM 1319 O O . SER A 1 165 ? -4.495 2.540 -44.344 1.00 74.25 165 SER A O 1
ATOM 1321 N N . ARG A 1 166 ? -4.459 0.542 -45.373 1.00 72.19 166 ARG A N 1
ATOM 1322 C CA . ARG A 1 166 ? -5.640 -0.003 -44.683 1.00 72.19 166 ARG A CA 1
ATOM 1323 C C . ARG A 1 166 ? -5.499 0.056 -43.157 1.00 72.19 166 ARG A C 1
ATOM 1325 O O . ARG A 1 166 ? -6.472 0.309 -42.464 1.00 72.19 166 ARG A O 1
ATOM 1332 N N . LYS A 1 167 ? -4.274 -0.095 -42.638 1.00 65.62 167 LYS A N 1
ATOM 1333 C CA . LYS A 1 167 ? -3.990 -0.000 -41.199 1.00 65.62 167 LYS A CA 1
ATOM 1334 C C . LYS A 1 167 ? -4.184 1.400 -40.644 1.00 65.62 167 LYS A C 1
ATOM 1336 O O . LYS A 1 167 ? -4.664 1.535 -39.529 1.00 65.62 167 LYS A O 1
ATOM 1341 N N . ARG A 1 168 ? -3.886 2.435 -41.430 1.00 71.50 168 ARG A N 1
ATOM 1342 C CA . ARG A 1 168 ? -4.134 3.822 -41.025 1.00 71.50 168 ARG A CA 1
ATOM 1343 C C . ARG A 1 168 ? -5.627 4.097 -40.844 1.00 71.50 168 ARG A C 1
ATOM 1345 O O . ARG A 1 168 ? -5.984 4.796 -39.906 1.00 71.50 168 ARG A O 1
ATOM 1352 N N . MET A 1 169 ? -6.468 3.534 -41.715 1.00 68.94 169 MET A N 1
ATOM 1353 C CA . MET A 1 169 ? -7.929 3.627 -41.600 1.00 68.94 169 MET A CA 1
ATOM 1354 C C . MET A 1 169 ? -8.425 2.881 -40.355 1.00 68.94 169 MET A C 1
ATOM 1356 O O . MET A 1 169 ? -9.099 3.485 -39.531 1.00 68.94 169 MET A O 1
ATOM 1360 N N . ASP A 1 170 ? -7.984 1.631 -40.157 1.00 67.50 170 ASP A N 1
ATOM 1361 C CA . ASP A 1 170 ? -8.349 0.827 -38.979 1.00 67.50 170 ASP A CA 1
ATOM 1362 C C . ASP A 1 170 ? -7.974 1.543 -37.654 1.00 67.50 170 ASP A C 1
ATOM 1364 O O . ASP A 1 170 ? -8.768 1.584 -36.718 1.00 67.50 170 ASP A O 1
ATOM 1368 N N . PHE A 1 171 ? -6.783 2.155 -37.574 1.00 62.31 171 PHE A N 1
ATOM 1369 C CA . PHE A 1 171 ? -6.340 2.908 -36.390 1.00 62.31 171 PHE A CA 1
ATOM 1370 C C . PHE A 1 171 ? -7.067 4.247 -36.198 1.00 62.31 171 PHE A C 1
ATOM 1372 O O . PHE A 1 171 ? -7.217 4.688 -35.059 1.00 62.31 171 PHE A O 1
ATOM 1379 N N . ALA A 1 172 ? -7.483 4.916 -37.278 1.00 68.12 172 ALA A N 1
ATOM 1380 C CA . ALA A 1 172 ? -8.282 6.138 -37.194 1.00 68.12 172 ALA A CA 1
ATOM 1381 C C . ALA A 1 172 ? -9.686 5.834 -36.648 1.00 68.12 172 ALA A C 1
ATOM 1383 O O . ALA A 1 172 ? -10.140 6.517 -35.732 1.00 68.12 172 ALA A O 1
ATOM 1384 N N . ASP A 1 173 ? -10.302 4.751 -37.124 1.00 64.81 173 ASP A N 1
ATOM 1385 C CA . ASP A 1 173 ? -11.601 4.272 -36.644 1.00 64.81 173 ASP A CA 1
ATOM 1386 C C . ASP A 1 173 ? -11.538 3.806 -35.176 1.00 64.81 173 ASP A C 1
ATOM 1388 O O . ASP A 1 173 ? -12.484 4.002 -34.416 1.00 64.81 173 ASP A O 1
ATOM 1392 N N . ASP A 1 174 ? -10.416 3.212 -34.750 1.00 61.47 174 ASP A N 1
ATOM 1393 C CA . ASP A 1 174 ? -10.189 2.788 -33.359 1.00 61.47 174 ASP A CA 1
ATOM 1394 C C . ASP A 1 174 ? -9.782 3.947 -32.418 1.00 61.47 174 ASP A C 1
ATOM 1396 O O . ASP A 1 174 ? -9.878 3.804 -31.195 1.00 61.47 174 ASP A O 1
ATOM 1400 N N . ARG A 1 175 ? -9.333 5.096 -32.954 1.00 63.50 175 ARG A N 1
ATOM 1401 C CA . ARG A 1 175 ? -8.997 6.304 -32.171 1.00 63.50 175 ARG A CA 1
ATOM 1402 C C . ARG A 1 175 ? -10.238 7.035 -31.674 1.00 63.50 175 ARG A C 1
ATOM 1404 O O . ARG A 1 175 ? -10.214 7.609 -30.584 1.00 63.50 175 ARG A O 1
ATOM 1411 N N . GLU A 1 176 ? -11.308 7.030 -32.459 1.00 58.28 176 GLU A N 1
ATOM 1412 C CA . GLU A 1 176 ? -12.578 7.615 -32.050 1.00 58.28 176 GLU A CA 1
ATOM 1413 C C . GLU A 1 176 ? -13.308 6.641 -31.121 1.00 58.28 176 GLU A C 1
ATOM 1415 O O . GLU A 1 176 ? -13.844 5.612 -31.532 1.00 58.28 176 GLU A O 1
ATOM 1420 N N . ALA A 1 177 ? -13.327 6.959 -29.822 1.00 51.38 177 ALA A N 1
ATOM 1421 C CA . ALA A 1 177 ? -14.135 6.209 -28.872 1.00 51.38 177 ALA A CA 1
ATOM 1422 C C . ALA A 1 177 ? -15.601 6.233 -29.351 1.00 51.38 177 ALA A C 1
ATOM 1424 O O . ALA A 1 177 ? -16.144 7.325 -29.544 1.00 51.38 177 ALA A O 1
ATOM 1425 N N . PRO A 1 178 ? -16.258 5.072 -29.546 1.00 57.44 178 PRO A N 1
ATOM 1426 C CA . PRO A 1 178 ? -17.591 5.036 -30.129 1.00 57.44 178 PRO A CA 1
ATOM 1427 C C . PRO A 1 178 ? -18.547 5.908 -29.311 1.00 57.44 178 PRO A C 1
ATOM 1429 O O . PRO A 1 178 ? -18.715 5.714 -28.106 1.00 57.44 178 PRO A O 1
ATOM 1432 N N . THR A 1 179 ? -19.189 6.863 -29.985 1.00 53.97 179 THR A N 1
ATOM 1433 C CA . THR A 1 179 ? -20.110 7.867 -29.418 1.00 53.97 179 THR A CA 1
ATOM 1434 C C . THR A 1 179 ? -21.398 7.269 -28.852 1.00 53.97 179 THR A C 1
ATOM 1436 O O . THR A 1 179 ? -22.191 7.970 -28.222 1.00 53.97 179 THR A O 1
ATOM 1439 N N . THR A 1 180 ? -21.626 5.967 -29.031 1.00 57.22 180 THR A N 1
ATOM 1440 C CA . THR A 1 180 ? -22.773 5.280 -28.439 1.00 57.22 180 THR A CA 1
ATOM 1441 C C . THR A 1 180 ? -22.615 5.204 -26.924 1.00 57.22 180 THR A C 1
ATOM 1443 O O . THR A 1 180 ? -21.640 4.653 -26.413 1.00 57.22 180 THR A O 1
ATOM 1446 N N . SER A 1 181 ? -23.598 5.764 -26.219 1.00 49.31 181 SER A N 1
ATOM 1447 C CA . SER A 1 181 ? -23.613 5.963 -24.773 1.00 49.31 181 SER A CA 1
ATOM 1448 C C . SER A 1 181 ? -23.127 4.748 -23.981 1.00 49.31 181 SER A C 1
ATOM 1450 O O . SER A 1 181 ? -23.689 3.658 -24.094 1.00 49.31 181 SER A O 1
ATOM 1452 N N . ARG A 1 182 ? -22.163 4.986 -23.088 1.00 51.53 182 ARG A N 1
ATOM 1453 C CA . ARG A 1 182 ? -21.755 4.118 -21.972 1.00 51.53 182 ARG A CA 1
ATOM 1454 C C . ARG A 1 182 ? -22.878 3.936 -20.934 1.00 51.53 182 ARG A C 1
ATOM 1456 O O . ARG A 1 182 ? -22.678 4.189 -19.750 1.00 51.53 182 ARG A O 1
ATOM 1463 N N . ARG A 1 183 ? -24.085 3.550 -21.345 1.00 48.91 183 ARG A N 1
ATOM 1464 C CA . ARG A 1 183 ? -25.114 3.090 -20.410 1.00 48.91 183 ARG A CA 1
ATOM 1465 C C . ARG A 1 183 ? -25.083 1.573 -20.397 1.00 48.91 183 ARG A C 1
ATOM 1467 O O . ARG A 1 183 ? -25.236 0.939 -21.433 1.00 48.91 183 ARG A O 1
ATOM 1474 N N . TYR A 1 184 ? -24.818 1.023 -19.218 1.00 49.41 184 TYR A N 1
ATOM 1475 C CA . TYR A 1 184 ? -24.927 -0.401 -18.938 1.00 49.41 184 TYR A CA 1
ATOM 1476 C C . TYR A 1 184 ? -26.368 -0.829 -19.261 1.00 49.41 184 TYR A C 1
ATOM 1478 O O . TYR A 1 184 ? -27.287 -0.463 -18.530 1.00 49.41 184 TYR A O 1
ATOM 1486 N N . ASP A 1 185 ? -26.578 -1.544 -20.367 1.00 51.84 185 ASP A N 1
ATOM 1487 C CA . ASP A 1 185 ? -27.816 -2.289 -20.593 1.00 51.84 185 ASP A CA 1
ATOM 1488 C C . ASP A 1 185 ? -27.575 -3.729 -20.110 1.00 51.84 185 ASP A C 1
ATOM 1490 O O . ASP A 1 185 ? -26.804 -4.463 -20.735 1.00 51.84 185 ASP A O 1
ATOM 1494 N N . PRO A 1 186 ? -28.167 -4.151 -18.979 1.00 55.78 186 PRO A N 1
ATOM 1495 C CA . PRO A 1 186 ? -27.918 -5.466 -18.389 1.00 55.78 186 PRO A CA 1
ATOM 1496 C C . PRO A 1 186 ? -28.418 -6.638 -19.252 1.00 55.78 186 PRO A C 1
ATOM 1498 O O . PRO A 1 186 ? -28.169 -7.790 -18.902 1.00 55.78 186 PRO A O 1
ATOM 1501 N N . LYS A 1 187 ? -29.121 -6.379 -20.365 1.00 57.38 187 LYS A N 1
ATOM 1502 C CA . LYS A 1 187 ? -29.629 -7.417 -21.275 1.00 57.38 187 LYS A CA 1
ATOM 1503 C C . LYS A 1 187 ? -28.687 -7.767 -22.430 1.00 57.38 187 LYS A C 1
ATOM 1505 O O . LYS A 1 187 ? -28.899 -8.791 -23.076 1.00 57.38 187 LYS A O 1
ATOM 1510 N N . GLU A 1 188 ? -27.643 -6.978 -22.685 1.00 53.50 188 GLU A N 1
ATOM 1511 C CA . GLU A 1 188 ? -26.696 -7.236 -23.774 1.00 53.50 188 GLU A CA 1
ATOM 1512 C C . GLU A 1 188 ? -25.310 -7.648 -23.242 1.00 53.50 188 GLU A C 1
ATOM 1514 O O . GLU A 1 188 ? -24.541 -6.835 -22.732 1.00 53.50 188 GLU A O 1
ATOM 1519 N N . LEU A 1 189 ? -24.936 -8.923 -23.410 1.00 49.12 189 LEU A N 1
ATOM 1520 C CA . LEU A 1 189 ? -23.575 -9.414 -23.143 1.00 49.12 189 LEU A CA 1
ATOM 1521 C C . LEU A 1 189 ? -22.593 -8.846 -24.189 1.00 49.12 189 LEU A C 1
ATOM 1523 O O . LEU A 1 189 ? -22.444 -9.395 -25.280 1.00 49.12 189 LEU A O 1
ATOM 1527 N N . ARG A 1 190 ? -21.904 -7.740 -23.869 1.00 52.22 190 ARG A N 1
ATOM 1528 C CA . ARG A 1 190 ? -20.992 -7.027 -24.796 1.00 52.22 190 ARG A CA 1
ATOM 1529 C C . ARG A 1 190 ? -19.485 -7.251 -24.567 1.00 52.22 190 ARG A C 1
ATOM 1531 O O . ARG A 1 190 ? -18.672 -6.510 -25.113 1.00 52.22 190 ARG A O 1
ATOM 1538 N N . TRP A 1 191 ? -19.067 -8.284 -23.833 1.00 43.31 191 TRP A N 1
ATOM 1539 C CA . TRP A 1 191 ? -17.649 -8.497 -23.475 1.00 43.31 191 TRP A CA 1
ATOM 1540 C C . TRP A 1 191 ? -16.743 -9.064 -24.586 1.00 43.31 191 TRP A C 1
ATOM 1542 O O . TRP A 1 191 ? -15.551 -9.247 -24.356 1.00 43.31 191 TRP A O 1
ATOM 1552 N N . ALA A 1 192 ? -17.247 -9.319 -25.796 1.00 47.44 192 ALA A N 1
ATOM 1553 C CA . ALA A 1 192 ? -16.501 -10.148 -26.750 1.00 47.44 192 ALA A CA 1
ATOM 1554 C C . ALA A 1 192 ? -16.029 -9.466 -28.046 1.00 47.44 192 ALA A C 1
ATOM 1556 O O . ALA A 1 192 ? -15.089 -9.963 -28.653 1.00 47.44 192 ALA A O 1
ATOM 1557 N N . ARG A 1 193 ? -16.611 -8.352 -28.521 1.00 50.25 193 ARG A N 1
ATOM 1558 C CA . ARG A 1 193 ? -16.239 -7.845 -29.867 1.00 50.25 193 ARG A CA 1
ATOM 1559 C C . ARG A 1 193 ? -14.958 -7.006 -29.908 1.00 50.25 193 ARG A C 1
ATOM 1561 O O . ARG A 1 193 ? -14.193 -7.149 -30.855 1.00 50.25 193 ARG A O 1
ATOM 1568 N N . ASN A 1 194 ? -14.691 -6.183 -28.892 1.00 52.44 194 ASN A N 1
ATOM 1569 C CA . ASN A 1 194 ? -13.495 -5.326 -28.885 1.00 52.44 194 ASN A CA 1
ATOM 1570 C C . ASN A 1 194 ? -12.233 -6.050 -28.416 1.00 52.44 194 ASN A C 1
ATOM 1572 O O . ASN A 1 194 ? -11.158 -5.751 -28.922 1.00 52.44 194 ASN A O 1
ATOM 1576 N N . LYS A 1 195 ? -12.351 -7.027 -27.509 1.00 52.84 195 LYS A N 1
ATOM 1577 C CA . LYS A 1 195 ? -11.193 -7.745 -26.960 1.00 52.84 195 LYS A CA 1
ATOM 1578 C C . LYS A 1 195 ? -10.362 -8.407 -28.063 1.00 52.84 195 LYS A C 1
ATOM 1580 O O . LYS A 1 195 ? -9.183 -8.107 -28.188 1.00 52.84 195 LYS A O 1
ATOM 1585 N N . TYR A 1 196 ? -10.993 -9.196 -28.933 1.00 56.31 196 TYR A N 1
ATOM 1586 C CA . TYR A 1 196 ? -10.283 -9.876 -30.021 1.00 56.31 196 TYR A CA 1
ATOM 1587 C C . TYR A 1 196 ? -9.723 -8.920 -31.085 1.00 56.31 196 TYR A C 1
ATOM 1589 O O . TYR A 1 196 ? -8.736 -9.249 -31.740 1.00 56.31 196 TYR A O 1
ATOM 1597 N N . ARG A 1 197 ? -10.330 -7.738 -31.279 1.00 60.62 197 ARG A N 1
ATOM 1598 C CA . ARG A 1 197 ? -9.800 -6.718 -32.200 1.00 60.62 197 ARG A CA 1
ATOM 1599 C C . ARG A 1 197 ? -8.558 -6.046 -31.614 1.00 60.62 197 ARG A C 1
ATOM 1601 O O . ARG A 1 197 ? -7.561 -5.919 -32.313 1.00 60.62 197 ARG A O 1
ATOM 1608 N N . ILE A 1 198 ? -8.597 -5.715 -30.324 1.00 55.19 198 ILE A N 1
ATOM 1609 C CA . ILE A 1 198 ? -7.459 -5.158 -29.585 1.00 55.19 198 ILE A CA 1
ATOM 1610 C C . ILE A 1 198 ? -6.311 -6.174 -29.532 1.00 55.19 198 ILE A C 1
ATOM 1612 O O . ILE A 1 198 ? -5.194 -5.833 -29.903 1.00 55.19 198 ILE A O 1
ATOM 1616 N N . GLU A 1 199 ? -6.582 -7.431 -29.170 1.00 61.22 199 GLU A N 1
ATOM 1617 C CA . GLU A 1 199 ? -5.576 -8.505 -29.142 1.00 61.22 199 GLU A CA 1
ATOM 1618 C C . GLU A 1 199 ? -4.923 -8.699 -30.515 1.00 61.22 199 GLU A C 1
ATOM 1620 O O . GLU A 1 199 ? -3.700 -8.724 -30.623 1.00 61.22 199 GLU A O 1
ATOM 1625 N N . ARG A 1 200 ? -5.717 -8.728 -31.593 1.00 68.88 200 ARG A N 1
ATOM 1626 C CA . ARG A 1 200 ? -5.193 -8.856 -32.959 1.00 68.88 200 ARG A CA 1
ATOM 1627 C C . ARG A 1 200 ? -4.368 -7.639 -33.401 1.00 68.88 200 ARG A C 1
ATOM 1629 O O . ARG A 1 200 ? -3.394 -7.816 -34.133 1.00 68.88 200 ARG A O 1
ATOM 1636 N N . ASN A 1 201 ? -4.731 -6.427 -32.976 1.00 64.44 201 ASN A N 1
ATOM 1637 C CA . ASN A 1 201 ? -3.940 -5.220 -33.233 1.00 64.44 201 ASN A CA 1
ATOM 1638 C C . ASN A 1 201 ? -2.613 -5.253 -32.457 1.00 64.44 201 ASN A C 1
ATOM 1640 O O . ASN A 1 201 ? -1.574 -4.925 -33.028 1.00 64.44 201 ASN A O 1
ATOM 1644 N N . MET A 1 202 ? -2.619 -5.727 -31.205 1.00 59.56 202 MET A N 1
ATOM 1645 C CA . MET A 1 202 ? -1.391 -5.910 -30.422 1.00 59.56 202 MET A CA 1
ATOM 1646 C C . MET A 1 202 ? -0.476 -6.971 -31.041 1.00 59.56 202 MET A C 1
ATOM 1648 O O . MET A 1 202 ? 0.709 -6.717 -31.237 1.00 59.56 202 MET A O 1
ATOM 1652 N N . GLU A 1 203 ? -1.015 -8.125 -31.445 1.00 68.12 203 GLU A N 1
ATOM 1653 C CA . GLU A 1 203 ? -0.249 -9.160 -32.153 1.00 68.12 203 GLU A CA 1
ATOM 1654 C C . GLU A 1 203 ? 0.380 -8.640 -33.453 1.00 68.12 203 GLU A C 1
ATOM 1656 O O . GLU A 1 203 ? 1.500 -9.015 -33.801 1.00 68.12 203 GLU A O 1
ATOM 1661 N N . GLN A 1 204 ? -0.329 -7.781 -34.192 1.00 70.88 204 GLN A N 1
ATOM 1662 C CA . GLN A 1 204 ? 0.217 -7.140 -35.388 1.00 70.88 204 GLN A CA 1
ATOM 1663 C C . GLN A 1 204 ? 1.319 -6.138 -35.045 1.00 70.88 204 GLN A C 1
ATOM 1665 O O . GLN A 1 204 ? 2.340 -6.142 -35.729 1.00 70.88 204 GLN A O 1
ATOM 1670 N N . GLY A 1 205 ? 1.162 -5.356 -33.973 1.00 64.88 205 GLY A N 1
ATOM 1671 C CA . GLY A 1 205 ? 2.214 -4.481 -33.452 1.00 64.88 205 GLY A CA 1
ATOM 1672 C C . GLY A 1 205 ? 3.499 -5.254 -33.139 1.00 64.88 205 GLY A C 1
ATOM 1673 O O . GLY A 1 205 ? 4.561 -4.923 -33.662 1.00 64.88 205 GLY A O 1
ATOM 1674 N N . TYR A 1 206 ? 3.400 -6.359 -32.393 1.00 64.88 206 TYR A N 1
ATOM 1675 C CA . TYR A 1 206 ? 4.555 -7.207 -32.073 1.00 64.88 206 TYR A CA 1
ATOM 1676 C C . TYR A 1 206 ? 5.186 -7.867 -33.305 1.00 64.88 206 TYR A C 1
ATOM 1678 O O . TYR A 1 206 ? 6.410 -7.967 -33.390 1.00 64.88 206 TYR A O 1
ATOM 1686 N N . LYS A 1 207 ? 4.384 -8.286 -34.292 1.00 71.19 207 LYS A N 1
ATOM 1687 C CA . LYS A 1 207 ? 4.910 -8.814 -35.563 1.00 71.19 207 LYS A CA 1
ATOM 1688 C C . LYS A 1 207 ? 5.695 -7.759 -36.337 1.00 71.19 207 LYS A C 1
ATOM 1690 O O . LYS A 1 207 ? 6.750 -8.080 -36.873 1.00 71.19 207 LYS A O 1
ATOM 1695 N N . VAL A 1 208 ? 5.210 -6.518 -36.382 1.00 72.50 208 VAL A N 1
ATOM 1696 C CA . VAL A 1 208 ? 5.914 -5.407 -37.041 1.00 72.50 208 VAL A CA 1
ATOM 1697 C C . VAL A 1 208 ? 7.221 -5.087 -36.316 1.00 72.50 208 VAL A C 1
ATOM 1699 O O . VAL A 1 208 ? 8.244 -4.952 -36.977 1.00 72.50 208 VAL A O 1
ATOM 1702 N N . LEU A 1 209 ? 7.228 -5.071 -34.980 1.00 72.06 209 LEU A N 1
ATOM 1703 C CA . LEU A 1 209 ? 8.456 -4.905 -34.191 1.00 72.06 209 LEU A CA 1
ATOM 1704 C C . LEU A 1 209 ? 9.464 -6.039 -34.440 1.00 72.06 209 LEU A C 1
ATOM 1706 O O . LEU A 1 209 ? 10.658 -5.791 -34.605 1.00 72.06 209 LEU A O 1
ATOM 1710 N N . GLY A 1 210 ? 8.989 -7.284 -34.539 1.00 73.12 210 GLY A N 1
ATOM 1711 C CA . GLY A 1 210 ? 9.823 -8.431 -34.901 1.00 73.12 210 GLY A CA 1
ATOM 1712 C C . GLY A 1 210 ? 10.424 -8.310 -36.305 1.00 73.12 210 GLY A C 1
ATOM 1713 O O . GLY A 1 210 ? 11.610 -8.574 -36.491 1.00 73.12 210 GLY A O 1
ATOM 1714 N N . LEU A 1 211 ? 9.637 -7.863 -37.288 1.00 70.69 211 LEU A N 1
ATOM 1715 C CA . LEU A 1 211 ? 10.116 -7.608 -38.651 1.00 70.69 211 LEU A CA 1
ATOM 1716 C C . LEU A 1 211 ? 11.127 -6.453 -38.697 1.00 70.69 211 LEU A C 1
ATOM 1718 O O . LEU A 1 211 ? 12.134 -6.571 -39.390 1.00 70.69 211 LEU A O 1
ATOM 1722 N N . ALA A 1 212 ? 10.903 -5.388 -37.924 1.00 66.12 212 ALA A N 1
ATOM 1723 C CA . ALA A 1 212 ? 11.827 -4.261 -37.809 1.00 66.12 212 ALA A CA 1
ATOM 1724 C C . ALA A 1 212 ? 13.180 -4.691 -37.221 1.00 66.12 212 ALA A C 1
ATOM 1726 O O . ALA A 1 212 ? 14.230 -4.289 -37.719 1.00 66.12 212 ALA A O 1
ATOM 1727 N N . ARG A 1 213 ? 13.175 -5.581 -36.218 1.00 73.50 213 ARG A N 1
ATOM 1728 C CA . ARG A 1 213 ? 14.403 -6.178 -35.674 1.00 73.50 213 ARG A CA 1
ATOM 1729 C C . ARG A 1 213 ? 15.168 -6.978 -36.732 1.00 73.50 213 ARG A C 1
ATOM 1731 O O . ARG A 1 213 ? 16.369 -6.789 -36.882 1.00 73.50 213 ARG A O 1
ATOM 1738 N N . VAL A 1 214 ? 14.478 -7.826 -37.495 1.00 74.56 214 VAL A N 1
ATOM 1739 C CA . VAL A 1 214 ? 15.105 -8.627 -38.562 1.00 74.56 214 VAL A CA 1
ATOM 1740 C C . VAL A 1 214 ? 15.665 -7.742 -39.682 1.00 74.56 214 VAL A C 1
ATOM 1742 O O . VAL A 1 214 ? 16.743 -8.030 -40.196 1.00 74.56 214 VAL A O 1
ATOM 1745 N N . ALA A 1 215 ? 14.968 -6.665 -40.054 1.00 68.62 215 ALA A N 1
ATOM 1746 C CA . ALA A 1 215 ? 15.452 -5.696 -41.039 1.00 68.62 215 ALA A CA 1
ATOM 1747 C C . ALA A 1 215 ? 16.719 -4.975 -40.550 1.00 68.62 215 ALA A C 1
ATOM 1749 O O . ALA A 1 215 ? 17.702 -4.896 -41.284 1.00 68.62 215 ALA A O 1
ATOM 1750 N N . ARG A 1 216 ? 16.750 -4.554 -39.277 1.00 70.62 216 ARG A N 1
ATOM 1751 C CA . ARG A 1 216 ? 17.946 -3.979 -38.643 1.00 70.62 216 ARG A CA 1
ATOM 1752 C C . ARG A 1 216 ? 19.129 -4.949 -38.671 1.00 70.62 216 ARG A C 1
ATOM 1754 O O . ARG A 1 216 ? 20.229 -4.552 -39.047 1.00 70.62 216 ARG A O 1
ATOM 1761 N N . ASP A 1 217 ? 18.914 -6.210 -38.305 1.00 77.00 217 ASP A N 1
ATOM 1762 C CA . ASP A 1 217 ? 19.978 -7.220 -38.294 1.00 77.00 217 ASP A CA 1
ATOM 1763 C C . ASP A 1 217 ? 20.544 -7.466 -39.705 1.00 77.00 217 ASP A C 1
ATOM 1765 O O . ASP A 1 217 ? 21.758 -7.615 -39.867 1.00 77.00 217 ASP A O 1
ATOM 1769 N N . ARG A 1 218 ? 19.690 -7.442 -40.739 1.00 74.94 218 ARG A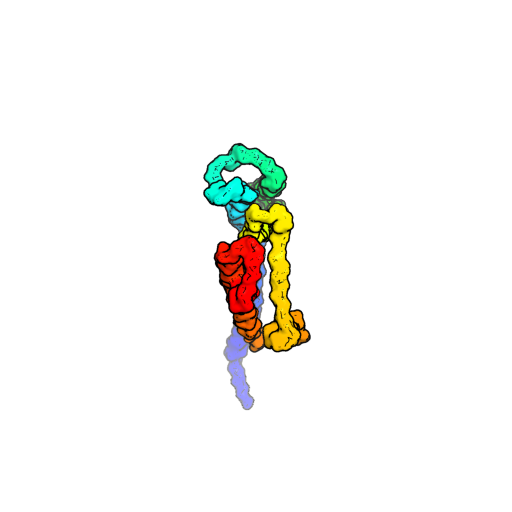 N 1
ATOM 1770 C CA . ARG A 1 218 ? 20.114 -7.524 -42.148 1.00 74.94 218 ARG A CA 1
ATOM 1771 C C . ARG A 1 218 ? 20.900 -6.295 -42.590 1.00 74.94 218 ARG A C 1
ATOM 1773 O O . ARG A 1 218 ? 21.965 -6.458 -43.175 1.00 74.94 218 ARG A O 1
ATOM 1780 N N . ALA A 1 219 ? 20.435 -5.091 -42.261 1.00 70.06 219 ALA A N 1
ATOM 1781 C CA . ALA A 1 219 ? 21.147 -3.854 -42.574 1.00 70.06 219 ALA A CA 1
ATOM 1782 C C . ALA A 1 219 ? 22.553 -3.834 -41.946 1.00 70.06 219 ALA A C 1
ATOM 1784 O O . ALA A 1 219 ? 23.523 -3.480 -42.610 1.00 70.06 219 ALA A O 1
ATOM 1785 N N . ILE A 1 220 ? 22.683 -4.309 -40.702 1.00 79.81 220 ILE A N 1
ATOM 1786 C CA . ILE A 1 220 ? 23.975 -4.443 -40.014 1.00 79.81 220 ILE A CA 1
ATOM 1787 C C . ILE A 1 220 ? 24.880 -5.474 -40.704 1.00 79.81 220 ILE A C 1
ATOM 1789 O O . ILE A 1 220 ? 26.086 -5.258 -40.792 1.00 79.81 220 ILE A O 1
ATOM 1793 N N . GLN A 1 221 ? 24.340 -6.604 -41.170 1.00 80.81 221 GLN A N 1
ATOM 1794 C CA . GLN A 1 221 ? 25.123 -7.603 -41.911 1.00 80.81 221 GLN A CA 1
ATOM 1795 C C . GLN A 1 221 ? 25.635 -7.045 -43.241 1.00 80.81 221 GLN A C 1
ATOM 1797 O O . GLN A 1 221 ? 26.821 -7.174 -43.529 1.00 80.81 221 GLN A O 1
ATOM 1802 N N . VAL A 1 222 ? 24.776 -6.355 -43.997 1.00 75.88 222 VAL A N 1
ATOM 1803 C CA . VAL A 1 222 ? 25.159 -5.683 -45.246 1.00 75.88 222 VAL A CA 1
ATOM 1804 C C . VAL A 1 222 ? 26.265 -4.655 -44.988 1.00 75.88 222 VAL A C 1
ATOM 1806 O O . VAL A 1 222 ? 27.274 -4.667 -45.690 1.00 75.88 222 VAL A O 1
ATOM 1809 N N . ASP A 1 223 ? 26.127 -3.827 -43.948 1.00 71.12 223 ASP A N 1
ATOM 1810 C CA . ASP A 1 223 ? 27.113 -2.799 -43.588 1.00 71.12 223 ASP A CA 1
ATOM 1811 C C . ASP A 1 223 ? 28.460 -3.391 -43.110 1.00 71.12 223 ASP A C 1
ATOM 1813 O O . ASP A 1 223 ? 29.499 -2.764 -43.310 1.00 71.12 223 ASP A O 1
ATOM 1817 N N . LYS A 1 224 ? 28.485 -4.607 -42.539 1.00 78.75 224 LYS A N 1
ATOM 1818 C CA . LYS A 1 224 ? 29.733 -5.308 -42.157 1.00 78.75 224 LYS A CA 1
ATOM 1819 C C . LYS A 1 224 ? 30.543 -5.799 -43.355 1.00 78.75 224 LYS A C 1
ATOM 1821 O O . LYS A 1 224 ? 31.772 -5.820 -43.286 1.00 78.75 224 LYS A O 1
ATOM 1826 N N . ASP A 1 225 ? 29.867 -6.194 -44.429 1.00 73.06 225 ASP A N 1
ATOM 1827 C CA . ASP A 1 225 ? 30.508 -6.730 -45.633 1.00 73.06 225 ASP A CA 1
ATOM 1828 C C . ASP A 1 225 ? 31.017 -5.619 -46.577 1.00 73.06 225 ASP A C 1
ATOM 1830 O O . ASP A 1 225 ? 31.758 -5.881 -47.530 1.00 73.06 225 ASP A O 1
ATOM 1834 N N . LEU A 1 226 ? 30.661 -4.359 -46.302 1.00 71.88 226 LEU A N 1
ATOM 1835 C CA . LEU A 1 226 ? 31.061 -3.179 -47.067 1.00 71.88 226 LEU A CA 1
ATOM 1836 C C . LEU A 1 226 ? 32.368 -2.573 -46.531 1.00 71.88 226 LEU A C 1
ATOM 1838 O O . LEU A 1 226 ? 32.520 -2.284 -45.346 1.00 71.88 226 LEU A O 1
ATOM 1842 N N . ARG A 1 227 ? 33.334 -2.317 -47.424 1.00 72.19 227 ARG A N 1
ATOM 1843 C CA . ARG A 1 227 ? 34.557 -1.571 -47.076 1.00 72.19 227 ARG A CA 1
ATOM 1844 C C . ARG A 1 227 ? 34.257 -0.072 -46.984 1.00 72.19 227 ARG A C 1
ATOM 1846 O O . ARG A 1 227 ? 33.439 0.446 -47.743 1.00 72.19 227 ARG A O 1
ATOM 1853 N N . ALA A 1 228 ? 34.959 0.638 -46.098 1.00 66.25 228 ALA A N 1
ATOM 1854 C CA . ALA A 1 228 ? 34.785 2.080 -45.916 1.00 66.25 228 ALA A CA 1
ATOM 1855 C C . ALA A 1 228 ? 34.939 2.840 -47.253 1.00 66.25 228 ALA A C 1
ATOM 1857 O O . ALA A 1 228 ? 36.002 2.807 -47.871 1.00 66.25 228 ALA A O 1
ATOM 1858 N N . GLY A 1 229 ? 33.862 3.501 -47.699 1.00 66.69 229 GLY A N 1
ATOM 1859 C CA . GLY A 1 229 ? 33.808 4.286 -48.941 1.00 66.69 229 GLY A CA 1
ATOM 1860 C C . GLY A 1 229 ? 33.295 3.549 -50.186 1.00 66.69 229 GLY A C 1
ATOM 1861 O O . GLY A 1 229 ? 33.236 4.151 -51.255 1.00 66.69 229 GLY A O 1
ATOM 1862 N N . GLN A 1 230 ? 32.914 2.274 -50.080 1.00 73.38 230 GLN A N 1
ATOM 1863 C CA . GLN A 1 230 ? 32.346 1.523 -51.200 1.00 73.38 230 GLN A CA 1
ATOM 1864 C C . GLN A 1 230 ? 30.856 1.855 -51.391 1.00 73.38 230 GLN A C 1
ATOM 1866 O O . GLN A 1 230 ? 30.057 1.727 -50.463 1.00 73.38 230 GLN A O 1
ATOM 1871 N N . GLU A 1 231 ? 30.466 2.266 -52.600 1.00 71.69 231 GLU A N 1
ATOM 1872 C CA . GLU A 1 231 ? 29.057 2.504 -52.925 1.00 71.69 231 GLU A CA 1
ATOM 1873 C C . GLU A 1 231 ? 28.278 1.182 -52.996 1.00 71.69 231 GLU A C 1
ATOM 1875 O O . GLU A 1 231 ? 28.684 0.222 -53.655 1.00 71.69 231 GLU A O 1
ATOM 1880 N N . ILE A 1 232 ? 27.143 1.137 -52.296 1.00 71.94 232 ILE A N 1
ATOM 1881 C CA . ILE A 1 232 ? 26.286 -0.049 -52.191 1.00 71.94 232 ILE A CA 1
ATOM 1882 C C . ILE A 1 232 ? 25.562 -0.283 -53.520 1.00 71.94 232 ILE A C 1
ATOM 1884 O O . ILE A 1 232 ? 24.946 0.642 -54.064 1.00 71.94 232 ILE A O 1
ATOM 1888 N N . SER A 1 233 ? 25.582 -1.527 -54.013 1.00 75.88 233 SER A N 1
ATOM 1889 C CA . SER A 1 233 ? 24.834 -1.908 -55.213 1.00 75.88 233 SER A CA 1
ATOM 1890 C C . SER A 1 233 ? 23.315 -1.738 -55.005 1.00 75.88 233 SER A C 1
ATOM 1892 O O . SER A 1 233 ? 22.824 -1.856 -53.879 1.00 75.88 233 SER A O 1
ATOM 1894 N N . PRO A 1 234 ? 22.530 -1.464 -56.064 1.00 74.00 234 PRO A N 1
ATOM 1895 C CA . PRO A 1 234 ? 21.094 -1.195 -55.933 1.00 74.00 234 PRO A CA 1
ATOM 1896 C C . PRO A 1 234 ? 20.295 -2.335 -55.288 1.00 74.00 234 PRO A C 1
ATOM 1898 O O . PRO A 1 234 ? 19.301 -2.071 -54.614 1.00 74.00 234 PRO A O 1
ATOM 1901 N N . ASP A 1 235 ? 20.740 -3.580 -55.470 1.00 72.44 235 ASP A N 1
ATOM 1902 C CA . ASP A 1 235 ? 20.103 -4.760 -54.880 1.00 72.44 235 ASP A CA 1
ATOM 1903 C C . ASP A 1 235 ? 20.373 -4.841 -53.372 1.00 72.44 235 ASP A C 1
ATOM 1905 O O . ASP A 1 235 ? 19.433 -4.941 -52.589 1.00 72.44 235 ASP A O 1
ATOM 1909 N N . MET A 1 236 ? 21.624 -4.635 -52.946 1.00 67.25 236 MET A N 1
ATOM 1910 C CA . MET A 1 236 ? 22.006 -4.604 -51.524 1.00 67.25 236 MET A CA 1
ATOM 1911 C C . MET A 1 236 ? 21.419 -3.389 -50.786 1.00 67.25 236 MET A C 1
ATOM 1913 O O . MET A 1 236 ? 21.226 -3.415 -49.574 1.00 67.25 236 MET A O 1
ATOM 1917 N N . ARG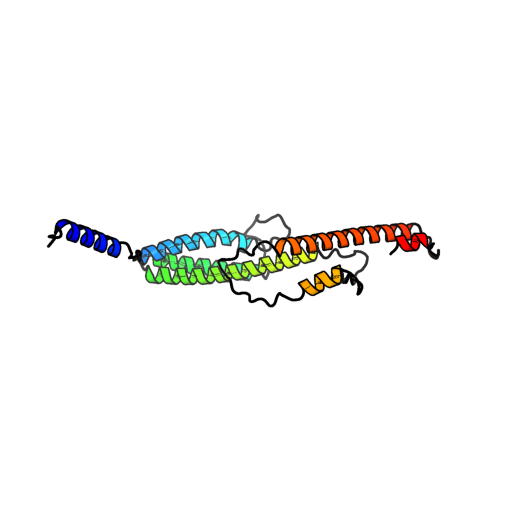 A 1 237 ? 21.093 -2.310 -51.513 1.00 65.31 237 ARG A N 1
ATOM 1918 C CA . ARG A 1 237 ? 20.423 -1.127 -50.953 1.00 65.31 237 ARG A CA 1
ATOM 1919 C C . ARG A 1 237 ? 18.984 -1.430 -50.523 1.00 65.31 237 ARG A C 1
ATOM 1921 O O . ARG A 1 237 ? 18.515 -0.802 -49.581 1.00 65.31 237 ARG A O 1
ATOM 1928 N N . LYS A 1 238 ? 18.293 -2.367 -51.185 1.00 64.81 238 LYS A N 1
ATOM 1929 C CA . LYS A 1 238 ? 16.941 -2.793 -50.783 1.00 64.81 238 LYS A CA 1
ATOM 1930 C C . LYS A 1 238 ? 16.960 -3.618 -49.505 1.00 64.81 238 LYS A C 1
ATOM 1932 O O . LYS A 1 238 ? 16.066 -3.452 -48.694 1.00 64.81 238 LYS A O 1
ATOM 1937 N N . ASP A 1 239 ? 17.984 -4.446 -49.317 1.00 60.28 239 ASP A N 1
ATOM 1938 C CA . ASP A 1 239 ? 18.132 -5.274 -48.113 1.00 60.28 239 ASP A CA 1
ATOM 1939 C C . ASP A 1 239 ? 18.575 -4.470 -46.873 1.00 60.28 239 ASP A C 1
ATOM 1941 O O . ASP A 1 239 ? 18.508 -4.974 -45.752 1.00 60.28 239 ASP A O 1
ATOM 1945 N N . ARG A 1 240 ? 19.005 -3.215 -47.074 1.00 52.44 240 ARG A N 1
ATOM 1946 C CA . ARG A 1 240 ? 19.396 -2.260 -46.026 1.00 52.44 240 ARG A CA 1
ATOM 1947 C C . ARG A 1 240 ? 18.233 -1.405 -45.485 1.00 52.44 240 ARG A C 1
ATOM 1949 O O . ARG A 1 240 ? 18.384 -0.838 -44.407 1.00 52.44 240 ARG A O 1
ATOM 1956 N N . ILE A 1 241 ? 17.127 -1.264 -46.226 1.00 54.78 241 ILE A N 1
ATOM 1957 C CA . ILE A 1 241 ? 15.940 -0.452 -45.863 1.00 54.78 241 ILE A CA 1
ATOM 1958 C C . ILE A 1 241 ? 14.876 -1.357 -45.241 1.00 54.78 241 ILE A C 1
ATOM 1960 O O . ILE A 1 241 ? 14.300 -0.955 -44.208 1.00 54.78 241 ILE A O 1
#

Sequence (241 aa):
MKKSNPIVRYTLLTLGLAMLVGLSSPTEAFSVAEKAQAKRMELIGYMRALKPMVYNYPCDPFPACMEDLANQEEGIEAGERIKLFNEIQRVYQEGLIYFYEGNYINSYNRMLDCQSRVESLLEGLSQFYLDRTEMMMRDAIEVKNENDPDDMTVTDISVDYGPNSRKRMDFADDREAPTTSRRYDPKELRWARNKYRIERNMEQGYKVLGLARVARDRAIQVDKDLRAGQEISPDMRKDRI

Secondary structure (DSSP, 8-state):
-----HHHHHHHHHHHHHHHHTT--------HHHHHHHHHHHHHHHHHHHHHHHHSSS-SSTT---S-TTT----TTHHHHHHHHHHHHHHHHHHHHHHHTT-HHHHHHHHHHHHHHHHHHHHHHHHHHHHHHHHHHHHHH----TT-TT--S---------TT-HHHHHHHHHHS---S-----TT---SSHHHHHHHHHHHHHHHHHHHHHHHHHHHHHHHHHSPTTPPPPHHHHHHT-

Radius of gyration: 33.81 Å; chains: 1; bounding box: 110×34×87 Å